Protein AF-A0A1V4MC52-F1 (afdb_monomer)

pLDDT: mean 81.43, std 19.57, range [30.83, 97.75]

Secondary structure (DSSP, 8-state):
------------------------------HHHHHHHHHHHHHHHHHHHHTHHHHGGGPPPTT-TTS-----HHHHHHHHHHHHHHHHHHHHHHTSSPPPHHHHHT-EEEEEETTEEEEEEHHHHHHHHHHHHHHHHHHHHHHHHHHHTTT---HHHHHHHHHHHHHHHHHHHHHHHHH--

Sequence (181 aa):
MKKVLVIMVLVATAAVLCGCSEEVVEEEFDESDLVAVDEYIEEMTEELLDIKPDLQGWIREPYQEDLPLRYDEERIGWLKEQQERLAEIENLYRQGDFPTEEEITSWEVVVVRGEKEWLLEGREVLGALDKLEQLKEKVSGAIEMIETSGGELNMEQSEEVMALIDELEPEVEEIRAVLFR

Radius of gyration: 21.37 Å; Cα contacts (8 Å, |Δi|>4): 156; chains: 1; bounding box: 46×33×70 Å

Mean predicted aligned error: 9.59 Å

Nearest PDB structures (foldseek):
  8grx-assembly1_C  TM=3.673E-01  e=2.186E+00  Homo sapiens
  2cf7-assembly1_I  TM=2.987E-01  e=8.804E+00  Streptococcus suis

Foldseek 3Di:
DDDDFPFDWDPDDPDDDDDDPPPPPPPPDDVVQVVLLLVLLVQLLVLLLVCLVLLVLLADDPPPPDDPQQDDVVSLVVLVVSLVVSVVSCCVRVVPPHDDLVSLQSAFGWGDDPPDIDTQHSVLSVVLVVLSVVLSVLSNVLSVVCVVCSNDDDNVSSVSSVVSSVVSPVSSVSSVVSVVD

Solvent-accessible surface area (backbone atoms only — not comparable to full-atom values): 10881 Å² total; per-residue (Å²): 140,81,79,88,76,60,73,60,76,58,79,78,79,84,84,78,86,75,99,66,93,69,80,80,75,77,76,78,80,63,67,65,41,56,49,52,54,51,50,49,52,54,52,54,48,50,52,61,57,65,46,43,71,58,59,57,76,60,49,78,62,103,81,66,90,83,66,86,54,69,56,55,71,66,58,58,47,51,52,47,55,51,52,52,50,54,53,48,53,49,48,61,43,71,71,48,91,50,70,48,72,70,60,40,53,70,37,58,36,40,44,46,60,92,96,44,72,48,80,43,46,16,60,57,51,51,51,29,51,53,52,49,50,55,52,51,49,52,53,49,50,51,48,51,52,38,57,77,46,62,45,51,68,55,71,68,58,16,50,52,52,46,52,49,58,68,43,49,60,63,52,44,52,56,40,47,42,71,84,62,113

Structure (mmCIF, N/CA/C/O backbone):
data_AF-A0A1V4MC52-F1
#
_entry.id   AF-A0A1V4MC52-F1
#
loop_
_atom_site.group_PDB
_atom_site.id
_atom_site.type_symbol
_atom_site.label_atom_id
_atom_site.label_alt_id
_atom_site.label_comp_id
_atom_site.label_asym_id
_atom_site.label_entity_id
_atom_site.label_seq_id
_atom_site.pdbx_PDB_ins_code
_atom_site.Cartn_x
_atom_site.Cartn_y
_atom_site.Cartn_z
_atom_site.occupancy
_atom_site.B_iso_or_equiv
_atom_site.auth_seq_id
_atom_site.auth_comp_id
_atom_site.auth_asym_id
_atom_site.auth_atom_id
_atom_site.pdbx_PDB_model_num
ATOM 1 N N . MET A 1 1 ? -24.062 -5.692 -2.662 1.00 33.66 1 MET A N 1
ATOM 2 C CA . MET A 1 1 ? -24.749 -5.864 -1.360 1.00 33.66 1 MET A CA 1
ATOM 3 C C . MET A 1 1 ? -23.788 -6.575 -0.410 1.00 33.66 1 MET A C 1
ATOM 5 O O . MET A 1 1 ? -23.913 -7.778 -0.207 1.00 33.66 1 MET A O 1
ATOM 9 N N . LYS A 1 2 ? -22.757 -5.860 0.065 1.00 30.83 2 LYS A N 1
ATOM 10 C CA . LYS A 1 2 ? -21.792 -6.357 1.060 1.00 30.83 2 LYS A CA 1
ATOM 11 C C . LYS A 1 2 ? -22.330 -6.030 2.467 1.00 30.83 2 LYS A C 1
ATOM 13 O O . LYS A 1 2 ? -23.176 -5.156 2.620 1.00 30.83 2 LYS A O 1
ATOM 18 N N . LYS A 1 3 ? -21.972 -6.890 3.417 1.00 33.75 3 LYS A N 1
ATOM 19 C CA . LYS A 1 3 ? -22.672 -7.194 4.672 1.00 33.75 3 LYS A CA 1
ATOM 20 C C . LYS A 1 3 ? -22.625 -6.041 5.677 1.00 33.75 3 LYS A C 1
ATOM 22 O O . LYS A 1 3 ? -21.631 -5.341 5.766 1.00 33.75 3 LYS A O 1
ATOM 27 N N . VAL A 1 4 ? -23.714 -5.926 6.435 1.00 35.44 4 VAL A N 1
ATOM 28 C CA . VAL A 1 4 ? -23.923 -4.994 7.548 1.00 35.44 4 VAL A CA 1
ATOM 29 C C . VAL A 1 4 ? -22.759 -5.099 8.541 1.00 35.44 4 VAL A C 1
ATOM 31 O O . VAL A 1 4 ? -22.611 -6.126 9.204 1.00 35.44 4 VAL A O 1
ATOM 34 N N . LEU A 1 5 ? -21.940 -4.051 8.600 1.00 40.84 5 LEU A N 1
ATOM 35 C CA . LEU A 1 5 ? -21.0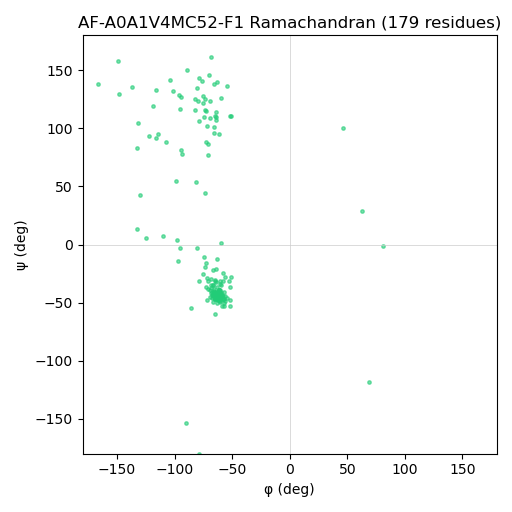13 -3.770 9.688 1.00 40.84 5 LEU A CA 1
ATOM 36 C C . LEU A 1 5 ? -21.884 -3.292 10.862 1.00 40.84 5 LEU A C 1
ATOM 38 O O . LEU A 1 5 ? -22.613 -2.314 10.721 1.00 40.84 5 LEU A O 1
ATOM 42 N N . VAL A 1 6 ? -21.914 -4.030 11.971 1.00 41.78 6 VAL A N 1
ATOM 43 C CA . VAL A 1 6 ? -22.496 -3.533 13.227 1.00 41.78 6 VAL A CA 1
ATOM 44 C C . VAL A 1 6 ? -21.304 -3.272 14.129 1.00 41.78 6 VAL A C 1
ATOM 46 O O . VAL A 1 6 ? -20.845 -4.181 14.817 1.00 41.78 6 VAL A O 1
ATOM 49 N N . ILE A 1 7 ? -20.743 -2.066 14.040 1.00 44.59 7 ILE A N 1
ATOM 50 C CA . ILE A 1 7 ? -19.731 -1.610 14.988 1.00 44.59 7 ILE A CA 1
ATOM 51 C C . ILE A 1 7 ? -20.492 -1.312 16.284 1.00 44.59 7 ILE A C 1
ATOM 53 O O . ILE A 1 7 ? -21.502 -0.617 16.274 1.00 44.59 7 ILE A O 1
ATOM 57 N N . MET A 1 8 ? -20.083 -1.916 17.396 1.00 39.84 8 MET A N 1
ATOM 58 C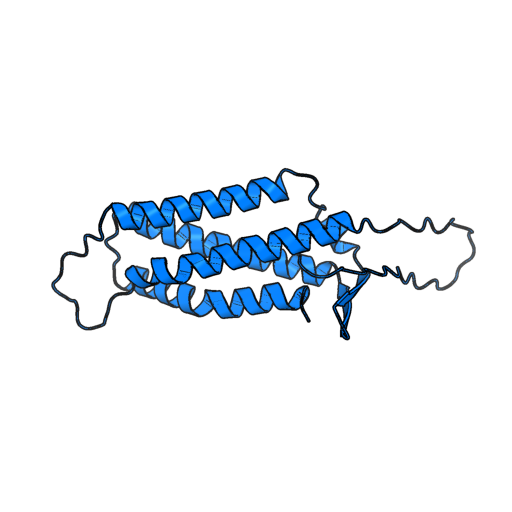 CA . MET A 1 8 ? -20.599 -1.560 18.715 1.00 39.84 8 MET A CA 1
ATOM 59 C C . MET A 1 8 ? -19.415 -1.018 19.502 1.00 39.84 8 MET A C 1
ATOM 61 O O . MET A 1 8 ? -18.654 -1.780 20.094 1.00 39.84 8 MET A O 1
ATOM 65 N N . VAL A 1 9 ? -19.227 0.299 19.441 1.00 44.50 9 VAL A N 1
ATOM 66 C CA . VAL A 1 9 ? -18.102 0.966 20.093 1.00 44.50 9 VAL A CA 1
ATOM 67 C C . VAL A 1 9 ? -18.356 1.037 21.595 1.00 44.50 9 VAL A C 1
ATOM 69 O O . VAL A 1 9 ? -19.358 1.584 22.049 1.00 44.50 9 VAL A O 1
ATOM 72 N N . LEU A 1 10 ? -17.447 0.461 22.376 1.00 41.84 10 LEU A N 1
ATOM 73 C CA . LEU A 1 10 ? -17.461 0.503 23.835 1.00 41.84 10 LEU A CA 1
ATOM 74 C C . LEU A 1 10 ? -16.137 1.121 24.290 1.00 41.84 10 LEU A C 1
ATOM 76 O O . LEU A 1 10 ? -15.136 0.423 24.419 1.00 41.84 10 LEU A O 1
ATOM 80 N N . VAL A 1 11 ? -16.134 2.439 24.507 1.00 44.97 11 VAL A N 1
ATOM 81 C CA . VAL A 1 11 ? -14.980 3.167 25.055 1.00 44.97 11 VAL A CA 1
ATOM 82 C C . VAL A 1 11 ? -14.807 2.762 26.522 1.00 44.97 11 VAL A C 1
ATOM 84 O O . VAL A 1 11 ? -15.622 3.105 27.380 1.00 44.97 11 VAL A O 1
ATOM 87 N N . ALA A 1 12 ? -13.765 1.991 26.832 1.00 42.94 12 ALA A N 1
ATOM 88 C CA . ALA A 1 12 ? -13.506 1.489 28.180 1.00 42.94 12 ALA A CA 1
ATOM 89 C C . ALA A 1 12 ? -12.548 2.414 28.952 1.00 42.94 12 ALA A C 1
ATOM 91 O O . ALA A 1 12 ? -11.375 2.105 29.136 1.00 42.94 12 ALA A O 1
ATOM 92 N N . THR A 1 13 ? -13.036 3.540 29.478 1.00 49.06 13 THR A N 1
ATOM 93 C CA . THR A 1 13 ? -12.219 4.385 30.365 1.00 49.06 13 THR A CA 1
ATOM 94 C C . THR A 1 13 ? -12.073 3.757 31.758 1.00 49.06 13 THR A C 1
ATOM 96 O O . THR A 1 13 ? -13.005 3.691 32.564 1.00 49.06 13 THR A O 1
ATOM 99 N N . ALA A 1 14 ? -10.860 3.295 32.078 1.00 43.34 14 ALA A N 1
ATOM 100 C CA . ALA A 1 14 ? -10.495 2.786 33.398 1.00 43.34 14 ALA A CA 1
ATOM 101 C C . ALA A 1 14 ? -10.412 3.925 34.436 1.00 43.34 14 ALA A C 1
ATOM 103 O O . ALA A 1 14 ? -9.349 4.481 34.713 1.00 43.34 14 ALA A O 1
ATOM 104 N N . ALA A 1 15 ? -11.544 4.262 35.052 1.00 43.84 15 ALA A N 1
ATOM 105 C CA . ALA A 1 15 ? -11.606 5.213 36.157 1.00 43.84 15 ALA A CA 1
ATOM 106 C C . ALA A 1 15 ? -11.013 4.617 37.452 1.00 43.84 15 ALA A C 1
ATOM 108 O O . ALA A 1 15 ? -11.675 3.870 38.177 1.00 43.84 15 ALA A O 1
ATOM 109 N N . VAL A 1 16 ? -9.779 5.004 37.798 1.00 44.47 16 VAL A N 1
ATOM 110 C CA . VAL A 1 16 ? -9.224 4.826 39.151 1.00 44.47 16 VAL A CA 1
ATOM 111 C C . VAL A 1 16 ? -8.976 6.189 39.807 1.00 44.47 16 VAL A C 1
ATOM 113 O O . VAL A 1 16 ? -7.931 6.804 39.651 1.00 44.47 16 VAL A O 1
ATOM 116 N N . LEU A 1 17 ? -9.983 6.598 40.586 1.00 52.06 17 LEU A N 1
ATOM 117 C CA . LEU A 1 17 ? -9.917 7.300 41.878 1.00 52.06 17 LEU A CA 1
ATOM 118 C C . LEU A 1 17 ? -8.964 8.507 42.025 1.00 52.06 17 LEU A C 1
ATOM 120 O O . LEU A 1 17 ? -7.821 8.355 42.447 1.00 52.06 17 LEU A O 1
ATOM 124 N N . CYS A 1 18 ? -9.520 9.719 41.934 1.00 43.19 18 CYS A N 1
ATOM 125 C CA . CYS A 1 18 ? -9.454 10.721 43.011 1.00 43.19 18 CYS A CA 1
ATOM 126 C C . CYS A 1 18 ? -10.454 11.855 42.741 1.00 43.19 18 CYS A C 1
ATOM 128 O O . CYS A 1 18 ? -10.639 12.278 41.609 1.00 43.19 18 CYS A O 1
ATOM 130 N N . GLY A 1 19 ? -11.148 12.301 43.788 1.00 45.28 19 GLY A N 1
ATOM 131 C CA . GLY A 1 19 ? -12.322 13.161 43.675 1.00 45.28 19 GLY A CA 1
ATOM 132 C C . GLY A 1 19 ? -12.052 14.541 43.078 1.00 45.28 19 GLY A C 1
ATOM 133 O O . GLY A 1 19 ? -11.555 15.418 43.770 1.00 45.28 19 GLY A O 1
ATOM 134 N N . CYS A 1 20 ? -12.501 14.724 41.845 1.00 41.72 20 CYS A N 1
ATOM 135 C CA . CYS A 1 20 ? -13.113 15.920 41.280 1.00 41.72 20 CYS A CA 1
ATOM 136 C C . CYS A 1 20 ? -14.104 15.378 40.247 1.00 41.72 20 CYS A C 1
ATOM 138 O O . CYS A 1 20 ? -13.758 14.477 39.487 1.00 41.72 20 CYS A O 1
ATOM 140 N N . SER A 1 21 ? -15.356 15.829 40.281 1.00 44.56 21 SER A N 1
ATOM 141 C CA . SER A 1 21 ? -16.349 15.481 39.264 1.00 44.56 21 SER A CA 1
ATOM 142 C C . SER A 1 21 ? -15.981 16.198 37.966 1.00 44.56 21 SER A C 1
ATOM 144 O O . SER A 1 21 ? -16.535 17.251 37.657 1.00 44.56 21 SER A O 1
ATOM 146 N N . GLU A 1 22 ? -14.980 15.679 37.270 1.00 43.25 22 GLU A N 1
ATOM 147 C CA . GLU A 1 22 ? -14.798 15.948 35.855 1.00 43.25 22 GLU A CA 1
ATOM 148 C C . GLU A 1 22 ? -15.910 15.154 35.167 1.00 43.25 22 GLU A C 1
ATOM 150 O O . GLU A 1 22 ? -16.009 13.935 35.333 1.00 43.25 22 GLU A O 1
ATOM 155 N N . GLU A 1 23 ? -16.838 15.864 34.529 1.00 38.72 23 GLU A N 1
ATOM 156 C CA . GLU A 1 23 ? -17.773 15.263 33.583 1.00 38.72 23 GLU A CA 1
ATOM 157 C C . GLU A 1 23 ? -16.925 14.450 32.603 1.00 38.72 23 GLU A C 1
ATOM 159 O O . GLU A 1 2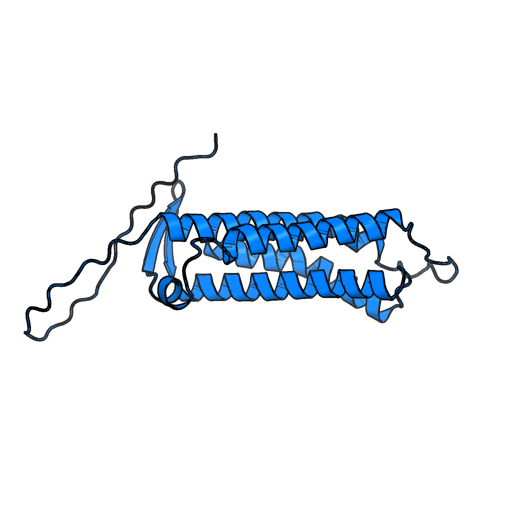3 ? -16.126 15.018 31.861 1.00 38.72 23 GLU A O 1
ATOM 164 N N . VAL A 1 24 ? -17.032 13.120 32.662 1.00 45.03 24 VAL A N 1
ATOM 165 C CA . VAL A 1 24 ? -16.496 12.257 31.613 1.00 45.03 24 VAL A CA 1
ATOM 166 C C . VAL A 1 24 ? -17.342 12.591 30.396 1.00 45.03 24 VAL A C 1
ATOM 168 O O . VAL A 1 24 ? -18.483 12.145 30.287 1.00 45.03 24 VAL A O 1
ATOM 171 N N . VAL A 1 25 ? -16.832 13.485 29.555 1.00 42.72 25 VAL A N 1
ATOM 172 C CA . VAL A 1 25 ? -17.361 13.676 28.215 1.00 42.72 25 VAL A CA 1
ATOM 173 C C . VAL A 1 25 ? -17.043 12.365 27.511 1.00 42.72 25 VAL A C 1
ATOM 175 O O . VAL A 1 25 ? -15.888 12.085 27.205 1.00 42.72 25 VAL A O 1
ATOM 178 N N . GLU A 1 26 ? -18.047 11.500 27.395 1.00 47.25 26 GLU A N 1
ATOM 179 C CA . GLU A 1 26 ? -18.003 10.379 26.465 1.00 47.25 26 GLU A CA 1
ATOM 180 C C . GLU A 1 26 ? -17.889 11.016 25.078 1.00 47.25 26 GLU A C 1
ATOM 182 O O . GLU A 1 26 ? -18.879 11.499 24.530 1.00 47.25 26 GLU A O 1
ATOM 187 N N . GLU A 1 27 ? -16.665 11.143 24.566 1.00 52.78 27 GLU A N 1
ATOM 188 C CA . GLU A 1 27 ? -16.462 11.475 23.162 1.00 52.78 27 GLU A CA 1
ATOM 189 C C . GLU A 1 27 ? -17.031 10.304 22.363 1.00 52.78 27 GLU A C 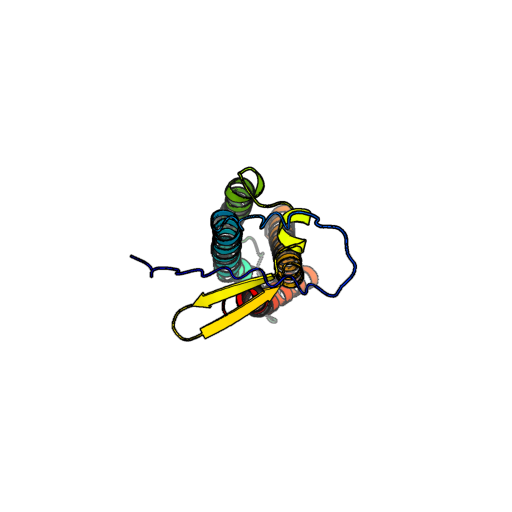1
ATOM 191 O O . GLU A 1 27 ? -16.560 9.167 22.447 1.00 52.78 27 GLU A O 1
ATOM 196 N N . GLU A 1 28 ? -18.151 10.570 21.695 1.00 59.94 28 GLU A N 1
ATOM 197 C CA . GLU A 1 28 ? -18.814 9.617 20.821 1.00 59.94 28 GLU A CA 1
ATOM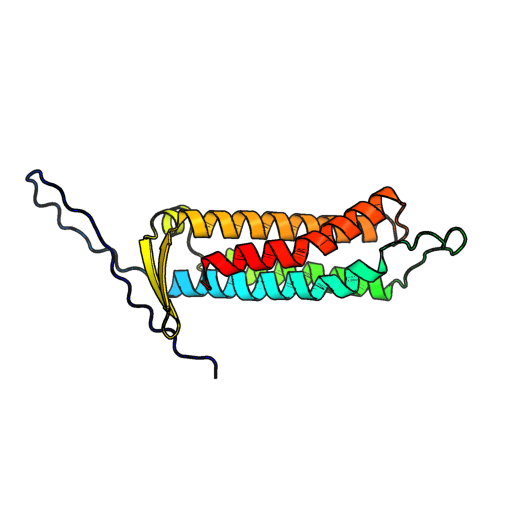 198 C C . GLU A 1 28 ? -17.852 9.330 19.668 1.00 59.94 28 GLU A C 1
ATOM 200 O O . GLU A 1 28 ? -17.501 10.229 18.908 1.00 59.94 28 GLU A O 1
ATOM 205 N N . PHE A 1 29 ? -17.365 8.093 19.596 1.00 70.94 29 PHE A N 1
ATOM 206 C CA . PHE A 1 29 ? -16.519 7.655 18.497 1.00 70.94 29 PHE A CA 1
ATOM 207 C C . PHE A 1 29 ? -17.282 7.791 17.182 1.00 70.94 29 PHE A C 1
ATOM 209 O O . PHE A 1 29 ? -18.373 7.229 17.045 1.00 70.94 29 PHE A O 1
ATOM 216 N N . ASP A 1 30 ? -16.702 8.494 16.213 1.00 79.44 30 ASP A N 1
ATOM 217 C CA . ASP A 1 30 ? -17.294 8.603 14.890 1.00 79.44 30 ASP A CA 1
ATOM 218 C C . ASP A 1 30 ? -17.016 7.322 14.093 1.00 79.44 30 ASP A C 1
ATOM 220 O O . ASP A 1 30 ? -15.903 7.053 13.643 1.00 79.44 30 ASP A O 1
ATOM 224 N N . GLU A 1 31 ? -18.048 6.495 13.912 1.00 83.88 31 GLU A N 1
ATOM 225 C CA . GLU A 1 31 ? -17.946 5.277 13.103 1.00 83.88 31 GLU A CA 1
ATOM 226 C C . GLU A 1 31 ? -17.511 5.562 11.657 1.00 83.88 31 GLU A C 1
ATOM 228 O O . GLU A 1 31 ? -16.949 4.675 11.010 1.00 83.88 31 GLU A O 1
ATOM 233 N N . SER A 1 32 ? -17.749 6.774 11.143 1.00 87.56 32 SER A N 1
ATOM 234 C CA . SER A 1 32 ? -17.357 7.145 9.784 1.00 87.56 32 SER A CA 1
ATOM 235 C C . SER A 1 32 ? -15.841 7.240 9.607 1.00 87.56 32 SER A C 1
ATOM 237 O O . SER A 1 32 ? -15.352 6.860 8.543 1.00 87.56 32 SER A O 1
ATOM 239 N N . ASP A 1 33 ? -15.094 7.590 10.656 1.00 90.56 33 ASP A N 1
ATOM 240 C CA . ASP A 1 33 ? -13.629 7.621 10.627 1.00 90.56 33 ASP A CA 1
ATOM 241 C C . ASP A 1 33 ? -13.041 6.215 10.468 1.00 90.56 33 ASP A C 1
ATOM 243 O O . ASP A 1 33 ? -12.124 5.985 9.674 1.00 90.56 33 ASP A O 1
ATOM 247 N N . LEU A 1 34 ? -13.598 5.240 11.198 1.00 90.12 34 LEU A N 1
ATOM 248 C CA . LEU A 1 34 ? -13.181 3.843 11.073 1.00 90.12 34 LEU A CA 1
ATOM 249 C C . LEU A 1 34 ? -13.473 3.306 9.676 1.00 90.12 34 LEU A C 1
ATOM 251 O O . LEU A 1 34 ? -12.643 2.601 9.108 1.00 90.12 34 LEU A O 1
ATOM 255 N N . VAL A 1 35 ? -14.645 3.636 9.127 1.00 90.19 35 VAL A N 1
ATOM 256 C CA . VAL A 1 35 ? -15.023 3.243 7.765 1.00 90.19 35 VAL A CA 1
ATOM 257 C C . VAL A 1 35 ? -14.079 3.873 6.742 1.00 90.19 35 VAL A C 1
ATOM 259 O O . VAL A 1 35 ? -13.621 3.166 5.851 1.00 90.19 35 VAL A O 1
ATOM 262 N N . ALA A 1 36 ? -13.722 5.150 6.890 1.00 91.81 36 ALA A N 1
ATOM 263 C CA . ALA A 1 36 ? -12.787 5.819 5.987 1.00 91.81 36 ALA A CA 1
ATOM 264 C C . ALA A 1 36 ? -11.402 5.150 5.984 1.00 91.81 36 ALA A C 1
ATOM 266 O O . ALA A 1 36 ? -10.814 4.950 4.920 1.00 91.81 36 ALA A O 1
ATOM 267 N N . VAL A 1 37 ? -10.891 4.758 7.157 1.00 93.62 37 VAL A N 1
ATOM 268 C CA . VAL A 1 37 ? -9.624 4.016 7.264 1.00 93.62 37 VAL A CA 1
ATOM 269 C C . VAL A 1 37 ? -9.744 2.600 6.689 1.00 93.62 37 VAL A C 1
ATOM 271 O O . VAL A 1 37 ? -8.828 2.159 5.991 1.00 93.62 37 VAL A O 1
ATOM 274 N N . ASP A 1 38 ? -10.855 1.901 6.949 1.00 92.94 38 ASP A N 1
ATOM 275 C CA . ASP A 1 38 ? -11.122 0.550 6.430 1.00 92.94 38 ASP A CA 1
ATOM 276 C C . ASP A 1 38 ? -11.152 0.528 4.903 1.00 92.94 38 ASP A C 1
ATOM 278 O O . ASP A 1 38 ? -10.451 -0.266 4.275 1.00 92.94 38 ASP A O 1
ATOM 282 N N . GLU A 1 39 ? -11.909 1.445 4.304 1.00 93.06 39 GLU A N 1
ATOM 283 C CA . GLU A 1 39 ? -12.036 1.560 2.855 1.00 93.06 39 GLU A CA 1
ATOM 284 C C . GLU A 1 39 ? -10.717 1.984 2.201 1.00 93.06 39 GLU A C 1
ATOM 286 O O . GLU A 1 39 ? -10.306 1.362 1.223 1.00 93.06 39 GLU A O 1
ATOM 291 N N . TYR A 1 40 ? -10.000 2.961 2.771 1.00 95.50 40 TYR A N 1
ATOM 292 C CA . TYR A 1 40 ? -8.686 3.361 2.259 1.00 95.50 40 TYR A CA 1
ATOM 293 C C . TYR A 1 40 ? -7.699 2.189 2.240 1.00 95.50 40 TYR A C 1
ATOM 295 O O . TYR A 1 40 ? -7.016 1.964 1.238 1.00 95.50 40 TYR A O 1
ATOM 303 N N . ILE A 1 41 ? -7.626 1.423 3.336 1.00 95.75 41 ILE A N 1
ATOM 304 C CA . ILE A 1 41 ? -6.759 0.248 3.404 1.00 95.75 41 ILE A CA 1
ATOM 305 C C . ILE A 1 41 ? -7.227 -0.815 2.405 1.00 95.75 41 ILE A C 1
ATOM 307 O O . ILE A 1 41 ? -6.377 -1.333 1.682 1.00 95.75 41 ILE A O 1
ATOM 311 N N . GLU A 1 42 ? -8.524 -1.144 2.322 1.00 95.00 42 GLU A N 1
ATOM 312 C CA . GLU A 1 42 ? -9.055 -2.147 1.378 1.00 95.00 42 GLU A CA 1
ATOM 313 C C . GLU A 1 42 ? -8.705 -1.778 -0.071 1.00 95.00 42 GLU A C 1
ATOM 315 O O . GLU A 1 42 ? -8.072 -2.592 -0.751 1.00 95.00 42 GLU A O 1
ATOM 320 N N . GLU A 1 43 ? -9.034 -0.558 -0.505 1.00 96.44 43 GLU A N 1
ATOM 321 C CA . GLU A 1 43 ? -8.833 -0.092 -1.882 1.00 96.44 43 GLU A CA 1
ATOM 322 C C . GLU A 1 43 ? -7.352 0.029 -2.250 1.00 96.44 43 GLU A C 1
ATOM 324 O O . GLU A 1 43 ? -6.925 -0.528 -3.261 1.00 96.44 43 GLU A O 1
ATOM 329 N N . MET A 1 44 ? -6.534 0.685 -1.418 1.00 97.12 44 MET A N 1
ATOM 330 C CA . MET A 1 44 ? -5.106 0.864 -1.710 1.00 97.12 44 MET A CA 1
ATOM 331 C C . MET A 1 44 ? -4.378 -0.481 -1.786 1.00 97.12 44 MET A C 1
ATOM 333 O O . MET A 1 44 ? -3.546 -0.702 -2.661 1.00 97.12 44 MET A O 1
ATOM 337 N N . THR A 1 45 ? -4.685 -1.409 -0.878 1.00 97.25 45 THR A N 1
ATOM 338 C CA . THR A 1 45 ? -4.051 -2.733 -0.897 1.00 97.25 45 THR A CA 1
ATOM 339 C C . THR A 1 45 ? -4.537 -3.616 -2.045 1.00 97.25 45 THR A C 1
ATOM 341 O O . THR A 1 45 ? -3.776 -4.464 -2.501 1.00 97.25 45 THR A O 1
ATOM 344 N N . GLU A 1 46 ? -5.777 -3.452 -2.519 1.00 96.50 46 GLU A N 1
ATOM 345 C CA . GLU A 1 46 ? -6.257 -4.123 -3.735 1.00 96.50 46 GLU A CA 1
ATOM 346 C C . GLU A 1 46 ? -5.481 -3.617 -4.950 1.00 96.50 46 GLU A C 1
ATOM 348 O O . GLU A 1 46 ? -4.926 -4.424 -5.694 1.00 96.50 46 GLU A O 1
ATOM 353 N N . GLU A 1 47 ? -5.324 -2.299 -5.066 1.00 96.56 47 GLU A N 1
ATOM 354 C CA . GLU A 1 47 ? -4.569 -1.688 -6.156 1.00 96.56 47 GLU A CA 1
ATOM 355 C C . GLU A 1 47 ? -3.098 -2.124 -6.159 1.00 96.56 47 GLU A C 1
ATOM 357 O O . GLU A 1 47 ? -2.570 -2.540 -7.185 1.00 96.56 47 GLU A O 1
ATOM 362 N N . LEU A 1 48 ? -2.432 -2.119 -4.999 1.00 96.81 48 LEU A N 1
ATOM 363 C CA . LEU A 1 48 ? -1.037 -2.563 -4.890 1.00 96.81 48 LEU A CA 1
ATOM 364 C C . LEU A 1 48 ? -0.846 -4.026 -5.322 1.00 96.81 48 LEU A C 1
ATOM 366 O O . LEU A 1 48 ? 0.184 -4.366 -5.907 1.00 96.81 48 LEU A O 1
ATOM 370 N N . LEU A 1 49 ? -1.826 -4.897 -5.059 1.00 96.19 49 LEU A N 1
ATOM 371 C CA . LEU A 1 49 ? -1.792 -6.285 -5.522 1.00 96.19 49 LEU A CA 1
ATOM 372 C C . LEU A 1 49 ? -2.043 -6.401 -7.029 1.00 96.19 49 LEU A C 1
ATOM 374 O O . LEU A 1 49 ? -1.410 -7.238 -7.677 1.00 96.19 49 LEU A O 1
ATOM 378 N N . ASP A 1 50 ? -2.913 -5.563 -7.590 1.00 94.44 50 ASP A N 1
ATOM 379 C CA . ASP A 1 50 ? -3.234 -5.548 -9.020 1.00 94.44 50 ASP A CA 1
ATOM 380 C C . ASP A 1 50 ? -2.050 -5.104 -9.895 1.00 94.44 50 ASP A C 1
ATOM 382 O O . ASP A 1 50 ? -1.972 -5.499 -11.056 1.00 94.44 50 ASP A O 1
ATOM 386 N N . ILE A 1 51 ? -1.075 -4.378 -9.334 1.00 92.50 51 ILE A N 1
ATOM 387 C CA . ILE A 1 51 ? 0.171 -3.976 -10.018 1.00 92.50 51 ILE A CA 1
ATOM 388 C C . ILE A 1 51 ? 1.159 -5.154 -10.135 1.00 92.50 51 ILE A C 1
ATOM 390 O O . ILE A 1 51 ? 1.995 -5.203 -11.042 1.00 92.50 51 ILE A O 1
ATOM 394 N N . LYS A 1 52 ? 1.076 -6.154 -9.249 1.00 91.06 52 LYS A N 1
ATOM 395 C CA . LYS A 1 52 ? 2.021 -7.287 -9.197 1.00 91.06 52 LYS A CA 1
ATOM 396 C C . LYS A 1 52 ? 2.211 -8.003 -10.550 1.00 91.06 52 LYS A C 1
ATOM 398 O O . LYS A 1 52 ? 3.366 -8.236 -10.918 1.00 91.06 52 LYS A O 1
ATOM 403 N N . PRO A 1 53 ? 1.153 -8.367 -11.309 1.00 88.50 53 PRO A N 1
ATOM 404 C CA . PRO A 1 53 ? 1.292 -9.026 -12.609 1.00 88.50 53 PRO A CA 1
ATOM 405 C C . PRO A 1 53 ? 1.957 -8.140 -13.659 1.00 88.50 53 PRO A C 1
ATOM 407 O O . PRO A 1 53 ? 2.668 -8.663 -14.518 1.00 88.50 53 PRO A O 1
ATOM 410 N N . ASP A 1 54 ? 1.752 -6.823 -13.580 1.00 88.62 54 ASP A N 1
ATOM 411 C CA . ASP A 1 54 ? 2.456 -5.892 -14.444 1.00 88.62 54 ASP A CA 1
ATOM 412 C C . ASP A 1 54 ? 3.945 -5.967 -14.103 1.00 88.62 54 ASP A C 1
ATOM 414 O O . ASP A 1 54 ? 4.720 -6.419 -14.944 1.00 88.62 54 ASP A O 1
ATOM 418 N N . LEU A 1 55 ? 4.357 -5.683 -12.861 1.00 90.00 55 LEU A N 1
ATOM 419 C CA . LEU A 1 55 ? 5.775 -5.672 -12.454 1.00 90.00 55 LEU A CA 1
ATOM 420 C C . LEU A 1 55 ? 6.541 -6.965 -12.802 1.00 90.00 55 LEU A C 1
ATOM 422 O O . LEU A 1 55 ? 7.727 -6.906 -13.133 1.00 90.00 55 LEU A O 1
ATOM 426 N N . GLN A 1 56 ? 5.882 -8.130 -12.805 1.00 87.88 56 GLN A N 1
ATOM 427 C CA . GLN A 1 56 ? 6.490 -9.404 -13.222 1.00 87.88 56 GLN A CA 1
ATOM 428 C C . GLN A 1 56 ? 7.080 -9.368 -14.639 1.00 87.88 56 GLN A C 1
ATOM 430 O O . GLN A 1 56 ? 8.046 -10.078 -14.921 1.00 87.88 56 GLN A O 1
ATOM 435 N N . GLY A 1 57 ? 6.547 -8.523 -15.524 1.00 82.50 57 GLY A N 1
ATOM 436 C CA . GLY A 1 57 ? 7.064 -8.313 -16.874 1.00 82.50 57 GLY A CA 1
ATOM 437 C C . GLY A 1 57 ? 8.484 -7.740 -16.935 1.00 82.50 57 GLY A C 1
ATOM 438 O O . GLY A 1 57 ? 9.085 -7.771 -18.007 1.00 82.50 57 GLY A O 1
ATOM 439 N N . TRP A 1 58 ? 9.022 -7.251 -15.815 1.00 82.75 58 TRP A N 1
ATOM 440 C CA . TRP A 1 58 ? 10.337 -6.615 -15.713 1.00 82.75 58 TRP A CA 1
ATOM 441 C C . TRP A 1 58 ? 11.376 -7.455 -14.956 1.00 82.75 58 TRP A C 1
ATOM 443 O O . TRP A 1 58 ? 12.503 -7.005 -14.750 1.00 82.75 58 TRP A O 1
ATOM 453 N N . ILE A 1 59 ? 11.039 -8.700 -14.608 1.00 79.94 59 ILE A N 1
ATOM 454 C CA . ILE A 1 59 ? 11.985 -9.668 -14.049 1.00 79.94 59 ILE A CA 1
ATOM 455 C C . ILE A 1 59 ? 12.788 -10.337 -15.179 1.00 79.94 59 ILE A C 1
ATOM 457 O O . ILE A 1 59 ? 12.225 -10.948 -16.088 1.00 79.94 59 ILE A O 1
ATOM 461 N N . ARG A 1 60 ? 14.123 -10.284 -15.107 1.00 68.56 60 ARG A N 1
ATOM 462 C CA . ARG A 1 60 ? 15.023 -11.018 -16.007 1.00 68.56 60 ARG A CA 1
ATOM 463 C C . ARG A 1 60 ? 15.083 -12.502 -15.651 1.00 68.56 60 ARG A C 1
ATOM 465 O O . ARG A 1 60 ? 15.425 -12.874 -14.531 1.00 68.56 60 ARG A O 1
ATOM 472 N N . GLU A 1 61 ? 14.861 -13.366 -16.640 1.00 63.69 61 GLU A N 1
ATOM 473 C CA . GLU A 1 61 ? 15.172 -14.790 -16.501 1.00 63.69 61 GLU A CA 1
ATOM 474 C C . GLU A 1 61 ? 16.687 -15.043 -16.688 1.00 63.69 61 GLU A C 1
ATOM 476 O O . GLU A 1 61 ? 17.291 -14.440 -17.582 1.00 63.69 61 GLU A O 1
ATOM 481 N N . PRO A 1 62 ? 17.310 -15.980 -15.938 1.00 53.88 62 PRO A N 1
ATOM 482 C CA . PRO A 1 62 ? 18.767 -16.208 -15.908 1.00 53.88 62 PRO A CA 1
ATOM 483 C C . PRO A 1 62 ? 19.465 -16.577 -17.235 1.00 53.88 62 PRO A C 1
ATOM 485 O O . PRO A 1 62 ? 20.665 -16.835 -17.229 1.00 53.88 62 PRO A O 1
ATOM 488 N N . TYR A 1 63 ? 18.752 -16.645 -18.364 1.00 52.69 63 TYR A N 1
ATOM 489 C CA . TYR A 1 63 ? 19.283 -17.080 -19.663 1.00 52.69 63 TYR A CA 1
ATOM 490 C C . TYR A 1 63 ? 18.921 -16.151 -20.838 1.00 52.69 63 TYR A C 1
ATOM 492 O O . TYR A 1 63 ? 19.104 -16.531 -21.995 1.00 52.69 63 TYR A O 1
ATOM 500 N N . GLN A 1 64 ? 18.417 -14.940 -20.578 1.00 57.19 64 GLN A N 1
ATOM 501 C CA . GLN A 1 64 ? 18.051 -13.961 -21.613 1.00 57.19 64 GLN A CA 1
ATOM 502 C C . GLN A 1 64 ? 19.142 -12.890 -21.825 1.00 57.19 64 GLN A C 1
ATOM 504 O O . GLN A 1 64 ? 18.882 -11.695 -21.733 1.00 57.19 64 GLN A O 1
ATOM 509 N N . GLU A 1 65 ? 20.380 -13.309 -22.108 1.00 52.19 65 GLU A N 1
ATOM 510 C CA . GLU A 1 65 ? 21.539 -12.399 -22.220 1.00 52.19 65 GLU A CA 1
ATOM 511 C C . GLU A 1 65 ? 21.552 -11.518 -23.496 1.00 52.19 65 GLU A C 1
ATOM 513 O O . GLU A 1 65 ? 22.262 -10.517 -23.521 1.00 52.19 65 GLU A O 1
ATOM 518 N N . ASP A 1 66 ? 20.751 -11.838 -24.527 1.00 51.31 66 ASP A N 1
ATOM 519 C CA . ASP A 1 66 ? 20.901 -11.273 -25.889 1.00 51.31 66 ASP A CA 1
ATOM 520 C C . ASP A 1 66 ? 19.654 -10.583 -26.491 1.00 51.31 66 ASP A C 1
ATOM 522 O O . ASP A 1 66 ? 19.671 -10.188 -27.662 1.00 51.31 66 ASP A O 1
ATOM 526 N N . LEU A 1 67 ? 18.552 -10.414 -25.752 1.00 45.75 67 LEU A N 1
ATOM 527 C CA . LEU A 1 67 ? 17.376 -9.708 -26.283 1.00 45.75 67 LEU A CA 1
ATOM 528 C C . LEU A 1 67 ? 17.413 -8.221 -25.896 1.00 45.75 67 LEU A C 1
ATOM 530 O O . LEU A 1 67 ? 17.528 -7.915 -24.711 1.00 45.75 67 LEU A O 1
ATOM 534 N N . PRO A 1 68 ? 17.287 -7.273 -26.848 1.00 45.78 68 PRO A N 1
ATOM 535 C CA . PRO A 1 68 ? 17.056 -5.878 -26.496 1.00 45.78 68 PRO A CA 1
ATOM 536 C C . PRO A 1 68 ? 15.689 -5.773 -25.806 1.00 45.78 68 PRO A C 1
ATOM 538 O O . PRO A 1 68 ? 14.650 -5.966 -26.437 1.00 45.78 68 PRO A O 1
ATOM 541 N N . LEU A 1 69 ? 15.717 -5.489 -24.503 1.00 49.31 69 LEU A N 1
ATOM 542 C CA . LEU A 1 69 ? 14.581 -5.394 -23.577 1.00 49.31 69 LEU A CA 1
ATOM 543 C C . LEU A 1 69 ? 13.760 -4.114 -23.790 1.00 49.31 69 LEU A C 1
ATOM 545 O O . LEU A 1 69 ? 13.395 -3.433 -22.837 1.00 49.31 69 LEU A O 1
ATOM 549 N N . ARG A 1 70 ? 13.465 -3.753 -25.040 1.00 51.22 70 ARG A N 1
ATOM 550 C CA . ARG A 1 70 ? 12.437 -2.744 -25.292 1.00 51.22 70 ARG A CA 1
ATOM 551 C C . ARG A 1 70 ? 11.089 -3.379 -25.006 1.00 51.22 70 ARG A C 1
ATOM 553 O O . ARG A 1 70 ? 10.475 -3.972 -25.892 1.00 51.22 70 ARG A O 1
ATOM 560 N N . TYR A 1 71 ? 10.663 -3.287 -23.756 1.00 63.81 71 TYR A N 1
ATOM 561 C CA . TYR A 1 71 ? 9.269 -3.492 -23.419 1.00 63.81 71 TYR A CA 1
ATOM 562 C C . TYR A 1 71 ? 8.447 -2.365 -24.049 1.00 63.81 71 TYR A C 1
ATOM 564 O O . TYR A 1 71 ? 8.895 -1.221 -24.119 1.00 63.81 71 TYR A O 1
ATOM 572 N N . ASP A 1 72 ? 7.299 -2.748 -24.609 1.00 67.38 72 ASP A N 1
ATOM 573 C CA . ASP A 1 72 ? 6.421 -1.880 -25.394 1.00 67.38 72 ASP A CA 1
ATOM 574 C C . ASP A 1 72 ? 6.060 -0.626 -24.582 1.00 67.38 72 ASP A C 1
ATOM 576 O O . ASP A 1 72 ? 5.759 -0.738 -23.391 1.00 67.38 72 ASP A O 1
ATOM 580 N N . GLU A 1 73 ? 6.087 0.556 -25.207 1.00 80.81 73 GLU A N 1
ATOM 581 C CA . GLU A 1 73 ? 5.685 1.826 -24.577 1.00 80.81 73 GLU A CA 1
ATOM 582 C C . GLU A 1 73 ? 4.294 1.701 -23.928 1.00 80.81 73 GLU A C 1
ATOM 584 O O . GLU A 1 73 ? 4.019 2.337 -22.913 1.00 80.81 73 GLU A O 1
ATOM 589 N N . GLU A 1 74 ? 3.458 0.810 -24.471 1.00 83.38 74 GLU A N 1
ATOM 590 C CA . GLU A 1 74 ? 2.165 0.396 -23.928 1.00 83.38 74 GLU A CA 1
ATOM 591 C C . GLU A 1 74 ? 2.242 -0.115 -22.477 1.00 83.38 74 GLU A C 1
ATOM 593 O O . GLU A 1 74 ? 1.464 0.322 -21.636 1.00 83.38 74 GLU A O 1
ATOM 598 N N . ARG A 1 75 ? 3.207 -0.980 -22.143 1.00 84.31 75 ARG A N 1
ATOM 599 C CA . ARG A 1 75 ? 3.337 -1.548 -20.788 1.00 84.31 75 ARG A CA 1
ATOM 600 C C . ARG A 1 75 ? 3.815 -0.529 -19.764 1.00 84.31 75 ARG A C 1
ATOM 602 O O . ARG A 1 75 ? 3.364 -0.538 -18.624 1.00 84.31 75 ARG A O 1
ATOM 609 N N . ILE A 1 76 ? 4.732 0.348 -20.172 1.00 88.19 76 ILE A N 1
ATOM 610 C CA . ILE A 1 76 ? 5.139 1.491 -19.344 1.00 88.19 76 ILE A CA 1
ATOM 611 C C . ILE A 1 76 ? 3.931 2.416 -19.138 1.00 88.19 76 ILE A C 1
ATOM 613 O O . ILE A 1 76 ? 3.747 2.943 -18.046 1.00 88.19 76 ILE A O 1
ATOM 617 N N . GLY A 1 77 ? 3.083 2.570 -20.160 1.00 88.38 77 GLY A N 1
ATOM 618 C CA . GLY A 1 77 ? 1.794 3.251 -20.059 1.00 88.38 77 GLY A CA 1
ATOM 619 C C . GLY A 1 77 ? 0.888 2.653 -18.983 1.00 88.38 77 GLY A C 1
ATOM 620 O O . GLY A 1 77 ? 0.411 3.398 -18.136 1.00 88.38 77 GLY A O 1
ATOM 621 N N . TRP A 1 78 ? 0.718 1.328 -18.945 1.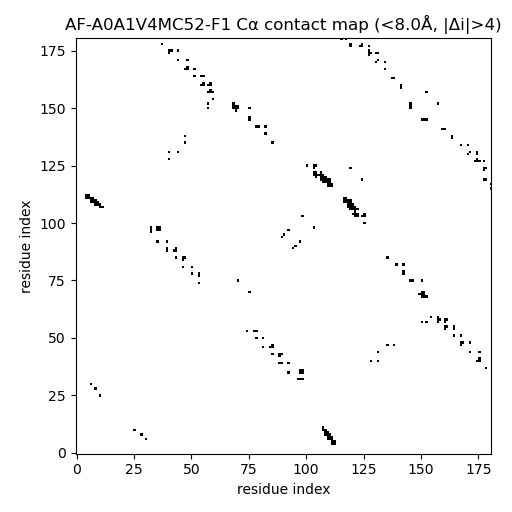00 89.88 78 TRP A N 1
ATOM 622 C CA . TRP A 1 78 ? -0.089 0.672 -17.906 1.00 89.88 78 TRP A CA 1
ATOM 623 C C . TRP A 1 78 ? 0.455 0.919 -16.498 1.00 89.88 78 TRP A C 1
ATOM 625 O O . TRP A 1 78 ? -0.309 1.292 -15.617 1.00 89.88 78 TRP A O 1
ATOM 635 N N . LEU A 1 79 ? 1.772 0.815 -16.284 1.00 91.50 79 LEU A N 1
ATOM 636 C CA . LEU A 1 79 ? 2.365 1.130 -14.976 1.00 91.50 79 LEU A CA 1
ATOM 637 C C . LEU A 1 79 ? 2.117 2.586 -14.549 1.00 91.50 79 LEU A C 1
ATOM 639 O O . LEU A 1 79 ? 1.941 2.856 -13.364 1.00 91.50 79 LEU A O 1
ATOM 643 N N . LYS A 1 80 ? 2.077 3.527 -15.497 1.00 91.56 80 LYS A N 1
ATOM 644 C CA . LYS A 1 80 ? 1.728 4.925 -15.206 1.00 91.56 80 LYS A CA 1
ATOM 645 C C . LYS A 1 80 ? 0.268 5.087 -14.823 1.00 91.56 80 LYS A C 1
ATOM 647 O O . LYS A 1 80 ? -0.010 5.767 -13.846 1.00 91.56 80 LYS A O 1
ATOM 652 N N . GLU A 1 81 ? -0.643 4.451 -15.554 1.00 92.81 81 GLU A N 1
ATOM 653 C CA . GLU A 1 81 ? -2.072 4.453 -15.215 1.00 92.81 81 GLU A CA 1
ATOM 654 C C . GLU A 1 81 ? -2.294 3.898 -13.799 1.00 92.81 81 GLU A C 1
ATOM 656 O O . GLU A 1 81 ? -3.051 4.469 -13.018 1.00 92.81 81 GLU A O 1
ATOM 661 N N . GLN A 1 82 ? -1.565 2.842 -13.433 1.00 92.25 82 GLN A N 1
ATOM 662 C CA . GLN A 1 82 ? -1.575 2.282 -12.081 1.00 92.25 82 GLN A CA 1
ATOM 663 C C . GLN A 1 82 ? -1.033 3.264 -11.031 1.00 92.25 82 GLN A C 1
ATOM 665 O O . GLN A 1 82 ? -1.636 3.455 -9.977 1.00 92.25 82 GLN A O 1
ATOM 670 N N . GLN A 1 83 ? 0.087 3.937 -11.315 1.00 93.56 83 GLN A N 1
ATOM 671 C CA . GLN A 1 83 ? 0.643 4.956 -10.420 1.00 93.56 83 GLN A CA 1
ATOM 672 C C . GLN A 1 83 ? -0.321 6.135 -10.219 1.00 93.56 83 GLN A C 1
ATOM 674 O O . GLN A 1 83 ? -0.486 6.618 -9.098 1.00 93.56 83 GLN A O 1
ATOM 679 N N . GLU A 1 84 ? -0.974 6.589 -11.289 1.00 94.62 84 GLU A N 1
ATOM 680 C CA . GLU A 1 84 ? -2.013 7.618 -11.226 1.00 94.62 84 GLU A CA 1
ATOM 681 C C . GLU A 1 84 ? -3.187 7.147 -10.364 1.00 94.62 84 GLU A C 1
ATOM 683 O O . GLU A 1 84 ? -3.644 7.898 -9.505 1.00 94.62 84 GLU A O 1
ATOM 688 N N . ARG A 1 85 ? -3.611 5.887 -10.502 1.00 94.75 85 ARG A N 1
ATOM 689 C CA . ARG A 1 85 ? -4.693 5.305 -9.701 1.00 94.75 85 ARG A CA 1
ATOM 690 C C . ARG A 1 85 ? -4.356 5.223 -8.210 1.00 94.75 85 ARG A C 1
ATOM 692 O O . ARG A 1 85 ? -5.192 5.595 -7.388 1.00 94.75 85 ARG A O 1
ATOM 699 N N . LEU A 1 86 ? -3.127 4.849 -7.843 1.00 95.25 86 LEU A N 1
ATOM 700 C CA . LEU A 1 86 ? -2.661 4.922 -6.449 1.00 95.25 86 LEU A CA 1
ATOM 701 C C . LEU A 1 86 ? -2.747 6.357 -5.902 1.00 95.25 86 LEU A C 1
ATOM 703 O O . LEU A 1 86 ? -3.229 6.575 -4.789 1.00 95.25 86 LEU A O 1
ATOM 707 N N . ALA A 1 87 ? -2.320 7.348 -6.690 1.00 94.06 87 ALA A N 1
ATOM 708 C CA . ALA A 1 87 ? -2.401 8.754 -6.298 1.00 94.06 87 ALA A CA 1
ATOM 709 C C . ALA A 1 87 ? -3.855 9.251 -6.198 1.00 94.06 87 ALA A C 1
ATOM 711 O O . ALA A 1 87 ? -4.172 10.072 -5.337 1.00 94.06 87 ALA A O 1
ATOM 712 N N . GLU A 1 88 ? -4.757 8.769 -7.055 1.00 94.44 88 GLU A N 1
ATOM 713 C CA . GLU A 1 88 ? -6.188 9.070 -6.983 1.00 94.44 88 GLU A CA 1
ATOM 714 C C . GLU A 1 88 ? -6.821 8.526 -5.699 1.00 94.44 88 GLU A C 1
ATOM 716 O O . GLU A 1 88 ? -7.517 9.284 -5.022 1.00 94.44 88 GLU A O 1
ATOM 721 N N . ILE A 1 89 ? -6.541 7.270 -5.327 1.00 94.50 89 ILE A N 1
ATOM 722 C CA . ILE A 1 89 ? -7.024 6.667 -4.072 1.00 94.50 89 ILE A CA 1
ATOM 723 C C . ILE A 1 89 ? -6.502 7.469 -2.877 1.00 94.50 89 ILE A C 1
ATOM 725 O O . ILE A 1 89 ? -7.273 7.866 -2.004 1.00 94.50 89 ILE A O 1
ATOM 729 N N . GLU A 1 90 ? -5.203 7.773 -2.847 1.00 92.50 90 GLU A N 1
ATOM 730 C CA . GLU A 1 90 ? -4.623 8.593 -1.783 1.00 92.50 90 GLU A CA 1
ATOM 731 C C . GLU A 1 90 ? -5.310 9.955 -1.677 1.00 92.50 90 GLU A C 1
ATOM 733 O O . GLU A 1 90 ? -5.695 10.364 -0.584 1.00 92.50 90 GLU A O 1
ATOM 738 N N . ASN A 1 91 ? -5.515 10.646 -2.798 1.00 91.69 91 ASN A N 1
ATOM 739 C CA . ASN A 1 91 ? -6.166 11.950 -2.792 1.00 91.69 91 ASN A CA 1
ATOM 740 C C . ASN A 1 91 ? -7.631 11.870 -2.353 1.00 91.69 91 ASN A C 1
ATOM 742 O O . ASN A 1 91 ? -8.080 12.748 -1.617 1.00 91.69 91 ASN A O 1
ATOM 746 N N . LEU A 1 92 ? -8.364 10.840 -2.784 1.00 89.12 92 LEU A N 1
ATOM 747 C CA . LEU A 1 92 ? -9.768 10.636 -2.432 1.00 89.12 92 LEU A CA 1
ATOM 748 C C . LEU A 1 92 ? -9.951 10.540 -0.918 1.00 89.12 92 LEU A C 1
ATOM 750 O O . LEU A 1 92 ? -10.829 11.201 -0.366 1.00 89.12 92 LEU A O 1
ATOM 754 N N . TYR A 1 93 ? -9.105 9.747 -0.263 1.00 84.69 93 TYR A N 1
ATOM 755 C CA . TYR A 1 93 ? -9.210 9.519 1.170 1.00 84.69 93 TYR A CA 1
ATOM 756 C C . TYR A 1 93 ? -8.486 10.610 1.962 1.00 84.69 93 TYR A C 1
ATOM 758 O O . TYR A 1 93 ? -9.120 11.290 2.758 1.00 84.69 93 TYR A O 1
ATOM 766 N N . ARG A 1 94 ? -7.198 10.879 1.711 1.00 79.75 94 ARG A N 1
ATOM 767 C CA . ARG A 1 94 ? -6.372 11.781 2.542 1.00 79.75 94 ARG A CA 1
ATOM 768 C C . ARG A 1 94 ? -6.672 13.274 2.384 1.00 79.75 94 ARG A C 1
ATOM 770 O O . ARG A 1 94 ? -6.281 14.043 3.258 1.00 79.75 94 ARG A O 1
ATOM 777 N N . GLN A 1 95 ? -7.324 13.710 1.302 1.00 78.81 95 GLN A N 1
ATOM 778 C CA . GLN A 1 95 ? -7.774 15.108 1.160 1.00 78.81 95 GLN A CA 1
ATOM 779 C C . GLN A 1 95 ? -9.239 15.320 1.578 1.00 78.81 95 GLN A C 1
ATOM 781 O O . GLN A 1 95 ? -9.724 16.453 1.522 1.00 78.81 95 GLN A O 1
ATOM 786 N N . GLY A 1 96 ? -9.941 14.248 1.957 1.00 73.81 96 GLY A N 1
ATOM 787 C CA . GLY A 1 96 ? -11.298 14.290 2.492 1.00 73.81 96 GLY A CA 1
ATOM 788 C C . GLY A 1 96 ? -11.329 14.436 4.015 1.00 73.81 96 GLY A C 1
ATOM 789 O O . GLY A 1 96 ? -10.389 14.942 4.628 1.00 73.81 96 GLY A O 1
ATOM 790 N N . ASP A 1 97 ? -12.413 13.956 4.619 1.00 83.62 97 ASP A N 1
ATOM 791 C CA . ASP A 1 97 ? -12.602 13.894 6.074 1.00 83.62 97 ASP A CA 1
ATOM 792 C C . ASP A 1 97 ? -11.880 12.660 6.662 1.00 83.62 97 ASP A C 1
ATOM 794 O O . ASP A 1 97 ? -12.490 11.805 7.293 1.00 83.62 97 ASP A O 1
ATOM 798 N N . PHE A 1 98 ? -10.581 12.506 6.383 1.00 91.50 98 PHE A N 1
ATOM 799 C CA . PHE A 1 98 ? -9.785 11.408 6.942 1.00 91.50 98 PHE A CA 1
ATOM 800 C C . PHE A 1 98 ? -9.355 11.740 8.374 1.00 91.50 98 PHE A C 1
ATOM 802 O O . PHE A 1 98 ? -8.842 12.845 8.591 1.00 91.50 98 PHE A O 1
ATOM 809 N N . PRO A 1 99 ? -9.470 10.800 9.330 1.00 92.69 99 PRO A N 1
ATOM 810 C CA . PRO A 1 99 ? -9.073 11.057 10.706 1.00 92.69 99 PRO A CA 1
ATOM 811 C C . PRO A 1 99 ? -7.574 11.350 10.805 1.00 92.69 99 PRO A C 1
ATOM 813 O O . PRO A 1 99 ? -6.725 10.732 10.152 1.00 92.69 99 PRO A O 1
ATOM 816 N N . THR A 1 100 ? -7.235 12.315 11.646 1.00 93.19 100 THR A N 1
ATOM 817 C CA . THR A 1 100 ? -5.859 12.694 11.958 1.00 93.19 100 THR A CA 1
ATOM 818 C C . THR A 1 100 ? -5.145 11.600 12.747 1.00 93.19 100 THR A C 1
ATOM 820 O O . THR A 1 100 ? -5.756 10.751 13.391 1.00 93.19 100 THR A O 1
ATOM 823 N N . GLU A 1 101 ? -3.812 11.635 12.764 1.00 93.62 101 GLU A N 1
ATOM 824 C CA . GLU A 1 101 ? -3.032 10.682 13.564 1.00 93.62 101 GLU A CA 1
ATOM 825 C C . GLU A 1 101 ? -3.335 10.770 15.068 1.00 93.62 101 GLU A C 1
ATOM 827 O O . GLU A 1 101 ? -3.261 9.761 15.769 1.00 93.62 101 GLU A O 1
ATOM 832 N N . GLU A 1 102 ? -3.675 11.961 15.573 1.00 91.31 102 GLU A N 1
ATOM 833 C CA . GLU A 1 102 ? -4.055 12.166 16.975 1.00 91.31 102 GLU A CA 1
ATOM 834 C C . GLU A 1 102 ? -5.387 11.475 17.284 1.00 91.31 102 GLU A C 1
ATOM 836 O O . GLU A 1 102 ? -5.466 10.717 18.255 1.00 91.31 102 GLU A O 1
ATOM 841 N N . GLU A 1 103 ? -6.383 11.655 16.410 1.00 91.44 103 GLU A N 1
ATOM 842 C CA . GLU A 1 103 ? -7.670 10.960 16.484 1.00 91.44 103 GLU A CA 1
ATOM 843 C C . GLU A 1 103 ? -7.460 9.449 16.425 1.00 91.44 103 GLU A C 1
ATOM 845 O O . GLU A 1 103 ? -7.847 8.760 17.367 1.00 91.44 103 GLU A O 1
ATOM 850 N N . ILE A 1 104 ? -6.747 8.932 15.417 1.00 92.94 104 ILE A N 1
ATOM 851 C CA . ILE A 1 104 ? -6.486 7.491 15.295 1.00 92.94 104 ILE A CA 1
ATOM 852 C C . ILE A 1 104 ? -5.756 6.959 16.530 1.00 92.94 104 ILE A C 1
ATOM 854 O O . ILE A 1 104 ? -6.145 5.926 17.058 1.00 92.94 104 ILE A O 1
ATOM 858 N N . THR A 1 105 ? -4.731 7.647 17.046 1.00 93.12 105 THR A N 1
ATOM 859 C CA . THR A 1 105 ? -3.958 7.183 18.219 1.00 93.12 105 THR A CA 1
ATOM 860 C C . THR A 1 105 ? -4.833 6.962 19.454 1.00 93.12 105 THR A C 1
ATOM 862 O O . THR A 1 105 ? -4.511 6.102 20.278 1.00 93.12 105 THR A O 1
ATOM 86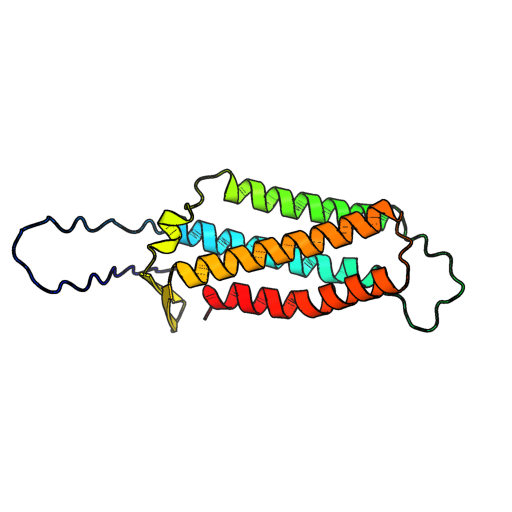5 N N . SER A 1 106 ? -5.911 7.735 19.595 1.00 90.94 106 SER A N 1
ATOM 866 C CA . SER A 1 106 ? -6.853 7.638 20.714 1.00 90.94 106 SER A CA 1
ATOM 867 C C . SER A 1 106 ? -7.785 6.424 20.639 1.00 90.94 106 SER A C 1
ATOM 869 O O . SER A 1 106 ? -8.470 6.123 21.617 1.00 90.94 106 SER A O 1
ATOM 871 N N . TRP A 1 107 ? -7.818 5.713 19.507 1.00 91.75 107 TRP A N 1
ATOM 872 C CA . TRP A 1 107 ? -8.763 4.627 19.292 1.00 91.75 107 TRP A CA 1
ATOM 873 C C . TRP A 1 107 ? -8.463 3.419 20.181 1.00 91.75 107 TRP A C 1
ATOM 875 O O . TRP A 1 107 ? -7.401 2.800 20.104 1.00 91.75 107 TRP A O 1
ATOM 885 N N . GLU A 1 108 ? -9.465 3.036 20.964 1.00 91.38 108 GLU A N 1
ATOM 886 C CA . GLU A 1 108 ? -9.575 1.743 21.634 1.00 91.38 108 GLU A CA 1
ATOM 887 C C . GLU A 1 108 ? -10.994 1.222 21.378 1.00 91.38 108 GLU A C 1
ATOM 889 O O . GLU A 1 108 ? -11.916 1.435 22.168 1.00 91.38 108 GLU A O 1
ATOM 894 N N . VAL A 1 109 ? -11.191 0.602 20.213 1.00 87.75 109 VAL A N 1
ATOM 895 C CA . VAL A 1 109 ? -12.525 0.284 19.686 1.00 87.75 109 VAL A CA 1
ATOM 896 C C . VAL A 1 109 ? -12.712 -1.216 19.579 1.00 87.75 109 VAL A C 1
ATOM 898 O O . VAL A 1 109 ? -11.873 -1.926 19.035 1.00 87.75 109 VAL A O 1
ATOM 901 N N . VAL A 1 110 ? -13.843 -1.719 20.064 1.00 89.25 110 VAL A N 1
ATOM 902 C CA . VAL A 1 110 ? -14.222 -3.117 19.854 1.00 89.25 110 VAL A CA 1
ATOM 903 C C . VAL A 1 110 ? -14.867 -3.259 18.477 1.00 89.25 110 VAL A C 1
ATOM 905 O O . VAL A 1 110 ? -15.935 -2.706 18.215 1.00 89.25 110 VAL A O 1
ATOM 908 N N . VAL A 1 111 ? -14.222 -4.019 17.594 1.00 87.06 111 VAL A N 1
ATOM 909 C CA . VAL A 1 111 ? -14.714 -4.291 16.241 1.00 87.06 111 VAL A CA 1
ATOM 910 C C . VAL A 1 111 ? -15.337 -5.678 16.201 1.00 87.06 111 VAL A C 1
ATOM 912 O O . VAL A 1 111 ? -14.738 -6.656 16.649 1.00 87.06 111 VAL A O 1
ATOM 915 N N . VAL A 1 112 ? -16.541 -5.769 15.631 1.00 86.81 112 VAL A N 1
ATOM 916 C CA . VAL A 1 112 ? -17.281 -7.025 15.465 1.00 86.81 112 VAL A CA 1
ATOM 917 C C . VAL A 1 112 ? -17.513 -7.289 13.981 1.00 86.81 112 VAL A C 1
ATOM 919 O O . VAL A 1 112 ? -18.198 -6.530 13.292 1.00 86.81 112 VAL A O 1
ATOM 922 N N . ARG A 1 113 ? -16.981 -8.407 13.474 1.00 81.69 113 ARG A N 1
ATOM 923 C CA . ARG A 1 113 ? -17.163 -8.837 12.079 1.00 81.69 113 ARG A CA 1
ATOM 924 C C . ARG A 1 113 ? -17.573 -10.307 12.025 1.00 81.69 113 ARG A C 1
ATOM 926 O O . ARG A 1 113 ? -16.770 -11.222 12.198 1.00 81.69 113 ARG A O 1
ATOM 933 N N . GLY A 1 114 ? -18.857 -10.550 11.759 1.00 85.81 114 GLY A N 1
ATOM 934 C CA . GLY A 1 114 ? -19.421 -11.903 11.779 1.00 85.81 114 GLY A CA 1
ATOM 935 C C . GLY A 1 114 ? -19.464 -12.476 13.199 1.00 85.81 114 GLY A C 1
ATOM 936 O O . GLY A 1 114 ? -20.156 -11.930 14.048 1.00 85.81 114 GLY A O 1
ATOM 937 N N . GLU A 1 115 ? -18.756 -13.582 13.441 1.00 87.62 115 GLU A N 1
ATOM 938 C CA . GLU A 1 115 ? -18.642 -14.223 14.768 1.00 87.62 115 GLU A CA 1
ATOM 939 C C . GLU A 1 115 ? -17.349 -13.841 15.509 1.00 87.62 115 GLU A C 1
ATOM 941 O O . GLU A 1 115 ? -17.065 -14.382 16.577 1.00 87.62 115 GLU A O 1
ATOM 946 N N . LYS A 1 116 ? -16.539 -12.949 14.928 1.00 86.88 116 LYS A N 1
ATOM 947 C CA . LYS A 1 116 ? -15.278 -12.498 15.509 1.00 86.88 116 LYS A CA 1
ATOM 948 C C . LYS A 1 116 ? -15.425 -11.108 16.107 1.00 86.88 116 LYS A C 1
ATOM 950 O O . LYS A 1 116 ? -16.078 -10.243 15.525 1.00 86.88 116 LYS A O 1
ATOM 955 N N . GLU A 1 117 ? -14.761 -10.921 17.235 1.00 89.25 117 GLU A N 1
ATOM 956 C CA . GLU A 1 117 ? -14.674 -9.670 17.974 1.00 89.25 117 GLU A CA 1
ATOM 957 C C . GLU A 1 117 ? -13.226 -9.483 18.425 1.00 89.25 117 GLU A C 1
ATOM 959 O O . GLU A 1 117 ? -12.592 -10.438 18.891 1.00 89.25 117 GLU A O 1
ATOM 964 N N . TRP A 1 118 ? -12.690 -8.278 18.268 1.00 91.69 118 TRP A N 1
ATOM 965 C CA . TRP A 1 118 ? -11.369 -7.926 18.776 1.00 91.69 118 TRP A CA 1
ATOM 966 C C . TRP A 1 118 ? -11.301 -6.446 19.151 1.00 91.69 118 TRP A C 1
ATOM 968 O O . TRP A 1 118 ? -12.081 -5.630 18.665 1.00 91.69 118 TRP A O 1
ATOM 978 N N . LEU A 1 119 ? -10.352 -6.114 20.025 1.00 91.88 119 LEU A N 1
ATOM 979 C CA . LEU A 1 119 ? -9.979 -4.733 20.306 1.00 91.88 119 LEU A CA 1
ATOM 980 C C . LEU A 1 119 ? -9.051 -4.240 19.192 1.00 91.88 119 LEU A C 1
ATOM 982 O O . LEU A 1 119 ? -8.020 -4.866 18.931 1.00 91.88 119 LEU A O 1
ATOM 986 N N . LEU A 1 120 ? -9.437 -3.147 18.546 1.00 92.88 120 LEU A N 1
ATOM 987 C CA . LEU A 1 120 ? -8.635 -2.396 17.598 1.00 92.88 120 LEU A CA 1
ATOM 988 C C . LEU A 1 120 ? -7.966 -1.239 18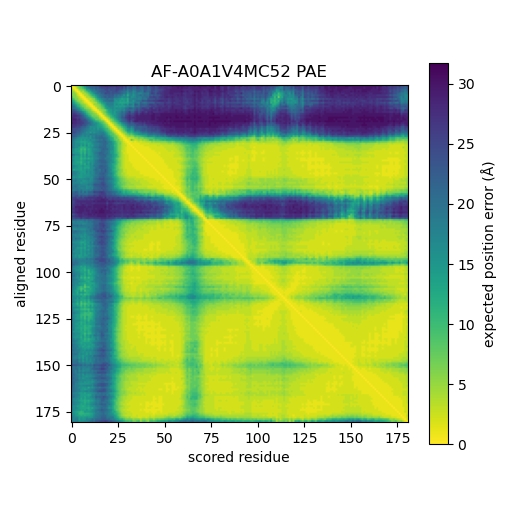.339 1.00 92.88 120 LEU A C 1
ATOM 990 O O . LEU A 1 120 ? -8.640 -0.346 18.856 1.00 92.88 120 LEU A O 1
ATOM 994 N N . GLU A 1 121 ? -6.639 -1.275 18.383 1.00 94.19 121 GLU A N 1
ATOM 995 C CA . GLU A 1 121 ? -5.832 -0.221 18.983 1.00 94.19 121 GLU A CA 1
ATOM 996 C C . GLU A 1 121 ? -5.349 0.741 17.896 1.00 94.19 121 GLU A C 1
ATOM 998 O O . GLU A 1 121 ? -4.729 0.337 16.910 1.00 94.19 121 GLU A O 1
ATOM 1003 N N . GLY A 1 122 ? -5.563 2.035 18.110 1.00 94.12 122 GLY A N 1
ATOM 1004 C CA . GLY A 1 122 ? -5.172 3.103 17.196 1.00 94.12 122 GLY A CA 1
ATOM 1005 C C . GLY A 1 122 ? -3.714 3.067 16.755 1.00 94.12 122 GLY A C 1
ATOM 1006 O O . GLY A 1 122 ? -3.382 3.309 15.598 1.00 94.12 122 GLY A O 1
ATOM 1007 N N . ARG A 1 123 ? -2.813 2.684 17.664 1.00 95.56 123 ARG A N 1
ATOM 1008 C CA . ARG A 1 123 ? -1.384 2.540 17.349 1.00 95.56 123 ARG A CA 1
ATOM 1009 C C . ARG A 1 123 ? -1.096 1.408 16.367 1.00 95.56 123 ARG A C 1
ATOM 1011 O O . ARG A 1 123 ? -0.176 1.541 15.566 1.00 95.56 123 ARG A O 1
ATOM 1018 N N . GLU A 1 124 ? -1.848 0.310 16.426 1.00 96.19 124 GLU A N 1
ATOM 1019 C CA . GLU A 1 124 ? -1.723 -0.775 15.447 1.00 96.19 124 GLU A CA 1
ATOM 1020 C C . GLU A 1 124 ? -2.230 -0.313 14.075 1.00 96.19 124 GLU A C 1
ATOM 1022 O O . GLU A 1 124 ? -1.592 -0.598 13.064 1.00 96.19 124 GLU A O 1
ATOM 1027 N N . VAL A 1 125 ? -3.318 0.468 14.047 1.00 96.06 125 VAL A N 1
ATOM 1028 C CA . VAL A 1 125 ? -3.853 1.082 12.820 1.00 96.06 125 VAL A CA 1
ATOM 1029 C C . VAL A 1 125 ? -2.834 2.027 12.185 1.00 96.06 125 VAL A C 1
ATOM 1031 O O . VAL A 1 125 ? -2.556 1.910 10.994 1.00 96.06 125 VAL A O 1
ATOM 1034 N N . LEU A 1 126 ? -2.216 2.917 12.965 1.00 96.88 126 LEU A N 1
ATOM 1035 C CA . LEU A 1 126 ? -1.164 3.804 12.457 1.00 96.88 126 LEU A CA 1
ATOM 1036 C C . LEU A 1 126 ? 0.045 3.031 11.932 1.00 96.88 126 LEU A C 1
ATOM 1038 O O . LEU A 1 126 ? 0.584 3.388 10.890 1.00 96.88 126 LEU A O 1
ATOM 1042 N N . GLY A 1 127 ? 0.443 1.950 12.607 1.00 97.50 127 GLY A N 1
ATOM 1043 C CA . GLY A 1 127 ? 1.503 1.072 12.113 1.00 97.50 127 GLY A CA 1
ATOM 1044 C C . GLY A 1 127 ? 1.156 0.426 10.769 1.00 97.50 127 GLY A C 1
ATOM 1045 O O . GLY A 1 127 ? 2.016 0.330 9.897 1.00 97.50 127 GLY A O 1
ATOM 1046 N N . ALA A 1 128 ? -0.101 0.021 10.570 1.00 97.25 128 ALA A N 1
ATOM 1047 C CA . ALA A 1 128 ? -0.569 -0.499 9.287 1.00 97.25 128 ALA A CA 1
ATOM 1048 C C . ALA A 1 128 ? -0.583 0.579 8.191 1.00 97.25 128 ALA A C 1
ATOM 1050 O O . ALA A 1 128 ? -0.183 0.300 7.063 1.00 97.25 128 ALA A O 1
ATOM 1051 N N . LEU A 1 129 ? -0.999 1.807 8.516 1.00 97.19 129 LEU A N 1
ATOM 1052 C CA . LEU A 1 129 ? -1.004 2.934 7.578 1.00 97.19 129 LEU A CA 1
ATOM 1053 C C . LEU A 1 129 ? 0.413 3.345 7.153 1.00 97.19 129 LEU A C 1
ATOM 1055 O O . LEU A 1 129 ? 0.633 3.578 5.968 1.00 97.19 129 LEU A O 1
ATOM 1059 N N . ASP A 1 130 ? 1.367 3.380 8.084 1.00 97.44 130 ASP A N 1
ATOM 1060 C CA . ASP A 1 130 ? 2.785 3.652 7.799 1.00 97.44 130 ASP A CA 1
ATOM 1061 C C . ASP A 1 130 ? 3.386 2.574 6.883 1.00 97.44 130 ASP A C 1
ATOM 1063 O O . ASP A 1 130 ? 4.010 2.878 5.867 1.00 97.44 130 ASP A O 1
ATOM 1067 N N . LYS A 1 131 ? 3.120 1.293 7.170 1.00 97.62 131 LYS A N 1
ATOM 1068 C CA . LYS A 1 131 ? 3.525 0.188 6.287 1.00 97.62 131 LYS A CA 1
ATOM 1069 C C . LYS A 1 131 ? 2.915 0.297 4.894 1.00 97.62 131 LYS A C 1
ATOM 1071 O O . LYS A 1 131 ? 3.610 0.075 3.904 1.00 97.62 131 LYS A O 1
ATOM 1076 N N . LEU A 1 132 ? 1.631 0.640 4.810 1.00 97.62 132 LEU A N 1
ATOM 1077 C CA . LEU A 1 132 ? 0.933 0.825 3.542 1.00 97.62 132 LEU A CA 1
ATOM 1078 C C . LEU A 1 132 ? 1.554 1.960 2.721 1.00 97.62 132 LEU A C 1
ATOM 1080 O O . LEU A 1 132 ? 1.755 1.807 1.517 1.00 97.62 132 LEU A O 1
ATOM 1084 N N . GLU A 1 133 ? 1.901 3.073 3.367 1.00 96.50 133 GLU A N 1
ATOM 1085 C CA . GLU A 1 133 ? 2.581 4.199 2.728 1.00 96.50 133 GLU A CA 1
ATOM 1086 C C . GLU A 1 133 ? 3.971 3.806 2.221 1.00 96.50 133 GLU A C 1
ATOM 1088 O O . GLU A 1 133 ? 4.272 4.024 1.048 1.00 96.50 133 GLU A O 1
ATOM 1093 N N . GLN A 1 134 ? 4.775 3.124 3.039 1.00 97.69 134 GLN A N 1
ATOM 1094 C CA . GLN A 1 134 ? 6.087 2.616 2.625 1.00 97.69 134 GLN A CA 1
ATOM 1095 C C . GLN A 1 134 ? 5.982 1.638 1.448 1.00 97.69 134 GLN A C 1
ATOM 1097 O O . GLN A 1 134 ? 6.797 1.683 0.525 1.00 97.69 134 GLN A O 1
ATOM 1102 N N . LEU A 1 135 ? 4.980 0.756 1.444 1.00 97.75 135 LEU A N 1
ATOM 1103 C CA . LEU A 1 135 ? 4.760 -0.179 0.343 1.00 97.75 135 LEU A CA 1
ATOM 1104 C C . LEU A 1 135 ? 4.368 0.552 -0.950 1.00 97.75 135 LEU A C 1
ATOM 1106 O O . LEU A 1 135 ? 4.922 0.261 -2.012 1.00 97.75 135 LEU A O 1
ATOM 1110 N N . LYS A 1 136 ? 3.480 1.548 -0.857 1.00 97.19 136 LYS A N 1
ATOM 1111 C CA . LYS A 1 136 ? 3.105 2.433 -1.972 1.00 97.19 136 LYS A CA 1
ATOM 1112 C C . LYS A 1 136 ? 4.316 3.186 -2.528 1.00 97.19 136 LYS A C 1
ATOM 1114 O O . LYS A 1 136 ? 4.478 3.270 -3.747 1.00 97.19 136 LYS A O 1
ATOM 1119 N N . GLU A 1 137 ? 5.180 3.714 -1.662 1.00 97.19 137 GLU A N 1
ATOM 1120 C CA . GLU A 1 137 ? 6.418 4.390 -2.064 1.00 97.19 137 GLU A CA 1
ATOM 1121 C C . GLU A 1 137 ? 7.377 3.442 -2.788 1.00 97.19 137 GLU A C 1
ATOM 1123 O O . GLU A 1 137 ? 7.889 3.796 -3.851 1.00 97.19 137 GLU A O 1
ATOM 1128 N N . LYS A 1 138 ? 7.578 2.219 -2.276 1.00 97.62 138 LYS A N 1
ATOM 1129 C CA . LYS A 1 138 ? 8.396 1.194 -2.946 1.00 97.62 138 LYS A CA 1
ATOM 1130 C C . LYS A 1 138 ? 7.870 0.879 -4.350 1.00 97.62 138 LYS A C 1
ATOM 1132 O O . LYS A 1 138 ? 8.652 0.855 -5.299 1.00 97.62 138 LYS A O 1
ATOM 1137 N N . VAL A 1 139 ? 6.557 0.673 -4.498 1.00 97.31 139 VAL A N 1
ATOM 1138 C CA . VAL A 1 139 ? 5.919 0.417 -5.803 1.00 97.31 139 VAL A CA 1
ATOM 1139 C C . VAL A 1 139 ? 6.087 1.603 -6.745 1.00 97.31 139 VAL A C 1
ATOM 1141 O O . VAL A 1 139 ? 6.526 1.427 -7.881 1.00 97.31 139 VAL A O 1
ATOM 1144 N N . SER A 1 140 ? 5.818 2.815 -6.266 1.00 96.56 140 SER A N 1
ATOM 1145 C CA . SER A 1 140 ? 5.982 4.038 -7.058 1.00 96.56 140 SER A CA 1
ATOM 1146 C C . SER A 1 140 ? 7.431 4.233 -7.512 1.00 96.56 140 SER A C 1
ATOM 1148 O O . SER A 1 140 ? 7.671 4.568 -8.670 1.00 96.56 140 SER A O 1
ATOM 1150 N N . GLY A 1 141 ? 8.400 3.962 -6.634 1.00 96.38 141 GLY A N 1
ATOM 1151 C CA . GLY A 1 141 ? 9.825 4.029 -6.950 1.00 96.38 141 GLY A CA 1
ATOM 1152 C C . GLY A 1 141 ? 10.258 2.987 -7.984 1.00 96.38 141 GLY A C 1
ATOM 1153 O O . GLY A 1 141 ? 11.040 3.301 -8.882 1.00 96.38 141 GLY A O 1
ATOM 1154 N N . ALA A 1 142 ? 9.715 1.767 -7.922 1.00 95.88 142 ALA A N 1
ATOM 1155 C CA . ALA A 1 142 ? 9.955 0.745 -8.940 1.00 95.88 142 ALA A CA 1
ATOM 1156 C C . ALA A 1 142 ? 9.403 1.168 -10.313 1.00 95.88 142 ALA A C 1
ATOM 1158 O O . ALA A 1 142 ? 10.090 1.026 -11.327 1.00 95.88 142 ALA A O 1
ATOM 1159 N N . ILE A 1 143 ? 8.199 1.747 -10.352 1.00 94.69 143 ILE A N 1
ATOM 1160 C CA . ILE A 1 143 ? 7.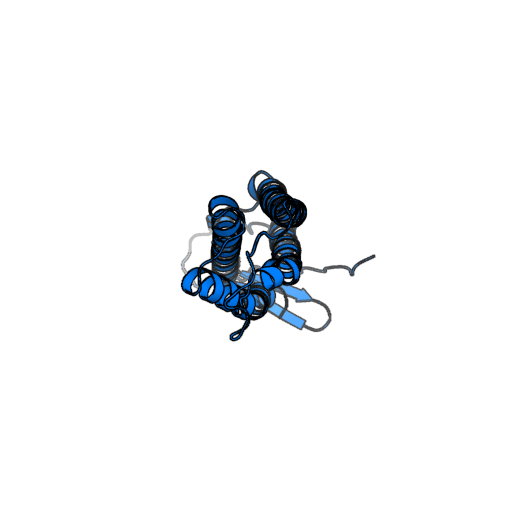590 2.275 -11.582 1.00 94.69 143 ILE A CA 1
ATOM 1161 C C . ILE A 1 143 ? 8.430 3.423 -12.161 1.00 94.69 143 ILE A C 1
ATOM 1163 O O . ILE A 1 143 ? 8.756 3.402 -13.349 1.00 94.69 143 ILE A O 1
ATOM 1167 N N . GLU A 1 144 ? 8.851 4.386 -11.336 1.00 95.25 144 GLU A N 1
ATOM 1168 C CA . GLU A 1 144 ? 9.694 5.512 -11.767 1.00 95.25 144 GLU A CA 1
ATOM 1169 C C . GLU A 1 144 ? 11.054 5.038 -12.305 1.00 95.25 144 GLU A C 1
ATOM 1171 O O . GLU A 1 144 ? 11.553 5.548 -13.314 1.00 95.25 144 GLU A O 1
ATOM 1176 N N . MET A 1 145 ? 11.653 4.028 -11.669 1.00 94.12 145 MET A N 1
ATOM 1177 C CA . MET A 1 145 ? 12.892 3.404 -12.132 1.00 94.12 145 MET A CA 1
ATOM 1178 C C . MET A 1 145 ? 12.714 2.751 -13.511 1.00 94.12 145 MET A C 1
ATOM 1180 O O . MET A 1 145 ? 13.553 2.937 -14.403 1.00 94.12 145 MET A O 1
ATOM 1184 N N . ILE A 1 146 ? 11.619 2.014 -13.710 1.00 91.50 146 ILE A N 1
ATOM 1185 C CA . ILE A 1 146 ? 11.257 1.404 -14.995 1.00 91.50 146 ILE A CA 1
ATOM 1186 C C . ILE A 1 146 ? 11.045 2.482 -16.062 1.00 91.50 146 ILE A C 1
ATOM 1188 O O . ILE A 1 146 ? 11.572 2.365 -17.167 1.00 91.50 146 ILE A O 1
ATOM 1192 N N . GLU A 1 147 ? 10.335 3.561 -15.743 1.00 90.75 147 GLU A N 1
ATOM 1193 C CA . GLU A 1 147 ? 10.113 4.661 -16.679 1.00 90.75 147 GLU A CA 1
ATOM 1194 C C . GLU A 1 147 ? 11.426 5.349 -17.068 1.00 90.75 147 GLU A C 1
ATOM 1196 O O . GLU A 1 147 ? 11.718 5.523 -18.253 1.00 90.75 147 GLU A O 1
ATOM 1201 N N . THR A 1 148 ? 12.235 5.726 -16.079 1.00 91.06 148 THR A N 1
ATOM 1202 C CA . THR A 1 148 ? 13.469 6.498 -16.285 1.00 91.06 148 THR A CA 1
ATOM 1203 C C . THR A 1 148 ? 14.508 5.707 -17.078 1.00 91.06 148 THR A C 1
ATOM 1205 O O . THR A 1 148 ? 15.291 6.281 -17.838 1.00 91.06 148 THR A O 1
ATOM 1208 N N . SER A 1 149 ? 14.502 4.381 -16.938 1.00 88.88 149 SER A N 1
ATOM 1209 C CA . SER A 1 149 ? 15.330 3.468 -17.733 1.00 88.88 149 SER A CA 1
ATOM 1210 C C . SER A 1 149 ? 14.762 3.176 -19.127 1.00 88.88 149 SER A C 1
ATOM 1212 O O . SER A 1 149 ? 15.397 2.469 -19.907 1.00 88.88 149 SER A O 1
ATOM 1214 N N . GLY A 1 150 ? 13.580 3.699 -19.471 1.00 86.81 150 GLY A N 1
ATOM 1215 C CA . GLY A 1 150 ? 12.893 3.377 -20.723 1.00 86.81 150 GLY A CA 1
ATOM 1216 C C . GLY A 1 150 ? 12.509 1.898 -20.827 1.00 86.81 150 GLY A C 1
ATOM 1217 O O . GLY A 1 150 ? 12.479 1.353 -21.929 1.00 86.81 150 GLY A O 1
ATOM 1218 N N . GLY A 1 151 ? 12.274 1.240 -19.688 1.00 85.25 151 GLY A N 1
ATOM 1219 C CA . GLY A 1 151 ? 11.997 -0.193 -19.586 1.00 85.25 151 GLY A CA 1
ATOM 1220 C C . GLY A 1 151 ? 13.237 -1.092 -19.625 1.00 85.25 151 GLY A C 1
ATOM 1221 O O . GLY A 1 151 ? 13.100 -2.309 -19.504 1.00 85.25 151 GLY A O 1
ATOM 1222 N N . GLU A 1 152 ? 14.442 -0.534 -19.767 1.00 85.50 152 GLU A N 1
ATOM 1223 C CA . GLU A 1 152 ? 15.688 -1.298 -19.856 1.00 85.50 152 GLU A CA 1
ATOM 1224 C C . GLU A 1 152 ? 16.366 -1.429 -18.481 1.00 85.50 152 GLU A C 1
ATOM 1226 O O . GLU A 1 152 ? 17.319 -0.717 -18.159 1.00 85.50 152 GLU A O 1
ATOM 1231 N N . LEU A 1 153 ? 15.895 -2.380 -17.668 1.00 85.06 153 LEU A N 1
ATOM 1232 C CA . LEU A 1 153 ? 16.492 -2.665 -16.359 1.00 85.06 153 LEU A CA 1
ATOM 1233 C C . LEU A 1 153 ? 17.798 -3.460 -16.474 1.00 85.06 153 LEU A C 1
ATOM 1235 O O . LEU A 1 153 ? 17.921 -4.400 -17.270 1.00 85.06 153 LEU A O 1
ATOM 1239 N N . ASN A 1 154 ? 18.771 -3.118 -15.629 1.00 87.00 154 ASN A N 1
ATOM 1240 C CA . ASN A 1 154 ? 19.939 -3.955 -15.366 1.00 87.00 154 ASN A CA 1
ATOM 1241 C C . ASN A 1 154 ? 19.594 -5.107 -14.388 1.00 87.00 154 ASN A C 1
ATOM 1243 O O . ASN A 1 154 ? 18.446 -5.266 -13.981 1.00 87.00 154 ASN A O 1
ATOM 1247 N N . MET A 1 155 ? 20.572 -5.957 -14.051 1.00 84.81 155 MET A N 1
ATOM 1248 C CA . MET A 1 155 ? 20.324 -7.114 -13.174 1.00 84.81 155 MET A CA 1
ATOM 1249 C C . MET A 1 155 ? 19.920 -6.702 -11.751 1.00 84.81 155 MET A C 1
ATOM 1251 O O . MET A 1 155 ? 18.952 -7.234 -11.232 1.00 84.81 155 MET A O 1
ATOM 1255 N N . GLU A 1 156 ? 20.621 -5.735 -11.159 1.00 89.38 156 GLU A N 1
ATOM 1256 C CA . GLU A 1 156 ? 20.353 -5.234 -9.802 1.00 89.38 156 GLU A CA 1
ATOM 1257 C C . GLU A 1 156 ? 18.946 -4.628 -9.712 1.00 89.38 156 GLU A C 1
ATOM 1259 O O . GLU A 1 156 ? 18.154 -5.014 -8.864 1.00 89.38 156 GLU A O 1
ATOM 1264 N N . GLN A 1 157 ? 18.576 -3.793 -10.684 1.00 90.62 157 GLN A N 1
ATOM 1265 C CA . GLN A 1 157 ? 17.234 -3.212 -10.786 1.00 90.62 157 GLN A CA 1
ATOM 1266 C C . GLN A 1 157 ? 16.141 -4.276 -10.964 1.00 90.62 157 GLN A C 1
ATOM 1268 O O . GLN A 1 157 ? 15.056 -4.172 -10.399 1.00 90.62 157 GLN A O 1
ATOM 1273 N N . SER A 1 158 ? 16.417 -5.323 -11.745 1.00 90.25 158 SER A N 1
ATOM 1274 C CA . SER A 1 158 ? 15.491 -6.447 -11.892 1.00 90.25 158 SER A CA 1
ATOM 1275 C C . SER A 1 158 ? 15.355 -7.266 -10.604 1.00 90.25 158 SER A C 1
ATOM 1277 O O . SER A 1 158 ? 14.275 -7.797 -10.351 1.00 90.25 158 SER A O 1
ATOM 1279 N N . GLU A 1 159 ? 16.429 -7.419 -9.828 1.00 91.50 159 GLU A N 1
ATOM 1280 C CA . GLU A 1 159 ? 16.408 -8.091 -8.525 1.00 91.50 159 GLU A CA 1
ATOM 1281 C C . GLU A 1 159 ? 15.622 -7.267 -7.495 1.00 91.50 159 GLU A C 1
ATOM 1283 O O . GLU A 1 159 ? 14.851 -7.841 -6.730 1.00 91.50 159 GLU A O 1
ATOM 1288 N N . GLU A 1 160 ? 15.731 -5.936 -7.526 1.00 93.31 160 GLU A N 1
ATOM 1289 C CA . GLU A 1 160 ? 14.916 -5.033 -6.700 1.00 93.31 160 GLU A CA 1
ATOM 1290 C C . GLU A 1 160 ? 13.416 -5.182 -6.996 1.00 93.31 160 GLU A C 1
ATOM 1292 O O . GLU A 1 160 ? 12.615 -5.338 -6.073 1.00 93.31 160 GLU A O 1
ATOM 1297 N N . VAL A 1 161 ? 13.026 -5.212 -8.277 1.00 93.50 161 VAL A N 1
ATOM 1298 C CA . VAL A 1 161 ? 11.625 -5.438 -8.678 1.00 93.50 161 VAL A CA 1
ATOM 1299 C C . VAL A 1 161 ? 11.138 -6.825 -8.244 1.00 93.50 161 VAL A C 1
ATOM 1301 O O . VAL A 1 161 ? 10.015 -6.958 -7.761 1.00 93.50 161 VAL A O 1
ATOM 1304 N N . MET A 1 162 ? 11.976 -7.859 -8.374 1.00 93.75 162 MET A N 1
ATOM 1305 C CA . MET A 1 162 ? 11.649 -9.214 -7.913 1.00 93.75 162 MET A CA 1
ATOM 1306 C C . MET A 1 162 ? 11.412 -9.253 -6.398 1.00 93.75 162 MET A C 1
ATOM 1308 O O . MET A 1 162 ? 10.400 -9.796 -5.962 1.00 93.75 162 MET A O 1
ATOM 1312 N N . ALA A 1 163 ? 12.301 -8.646 -5.608 1.00 95.56 163 ALA A N 1
ATOM 1313 C CA . ALA A 1 163 ? 12.161 -8.590 -4.156 1.00 95.56 163 ALA A CA 1
ATOM 1314 C C . ALA A 1 163 ? 10.867 -7.877 -3.740 1.00 95.56 163 ALA A C 1
ATOM 1316 O O . ALA A 1 163 ? 10.130 -8.381 -2.896 1.00 95.56 163 ALA A O 1
ATOM 1317 N N . LEU A 1 164 ? 10.535 -6.758 -4.391 1.00 96.88 164 LEU A N 1
ATOM 1318 C CA . LEU A 1 164 ? 9.276 -6.054 -4.155 1.00 96.88 164 LEU A CA 1
ATOM 1319 C C . LEU A 1 164 ? 8.051 -6.934 -4.452 1.00 96.88 164 LEU A C 1
ATOM 1321 O O . LEU A 1 164 ? 7.110 -6.971 -3.663 1.00 96.88 164 LEU A O 1
ATOM 1325 N N . ILE A 1 165 ? 8.054 -7.664 -5.569 1.00 95.31 165 ILE A N 1
ATOM 1326 C CA . ILE A 1 165 ? 6.962 -8.579 -5.942 1.00 95.31 165 ILE A CA 1
ATOM 1327 C C . ILE A 1 165 ? 6.759 -9.682 -4.897 1.00 95.31 165 ILE A C 1
ATOM 1329 O O . ILE A 1 165 ? 5.614 -10.056 -4.616 1.00 95.31 165 ILE A O 1
ATOM 1333 N N . ASP A 1 166 ? 7.854 -10.199 -4.342 1.00 95.88 166 ASP A N 1
ATOM 1334 C CA . ASP A 1 166 ? 7.831 -11.229 -3.303 1.00 95.88 166 ASP A CA 1
ATOM 1335 C C . ASP A 1 166 ? 7.332 -10.676 -1.954 1.00 95.88 166 ASP A C 1
ATOM 1337 O O . ASP A 1 166 ? 6.672 -11.400 -1.207 1.00 95.88 166 ASP A O 1
ATOM 1341 N N . GLU A 1 167 ? 7.593 -9.398 -1.661 1.00 96.06 167 GLU A N 1
ATOM 1342 C CA . GLU A 1 167 ? 7.143 -8.698 -0.447 1.00 96.06 167 GLU A CA 1
ATOM 1343 C C . GLU A 1 167 ? 5.674 -8.242 -0.507 1.00 96.06 167 GLU A C 1
ATOM 1345 O O . GLU A 1 167 ? 5.010 -8.220 0.527 1.00 96.06 167 GLU A O 1
ATOM 1350 N N . LEU A 1 168 ? 5.145 -7.908 -1.693 1.00 96.19 168 LEU A N 1
ATOM 1351 C CA . LEU A 1 168 ? 3.830 -7.263 -1.856 1.00 96.19 168 LEU A CA 1
ATOM 1352 C C . LEU A 1 168 ? 2.689 -7.988 -1.134 1.00 96.19 168 LEU A C 1
ATOM 1354 O O . LEU A 1 168 ? 1.934 -7.382 -0.382 1.00 96.19 168 LEU A O 1
ATOM 1358 N N . GLU A 1 169 ? 2.545 -9.286 -1.382 1.00 96.88 169 GLU A N 1
ATOM 1359 C CA . GLU A 1 169 ? 1.418 -10.064 -0.861 1.00 96.88 169 GLU A CA 1
ATOM 1360 C C . GLU A 1 169 ? 1.524 -10.301 0.657 1.00 96.88 169 GLU A C 1
ATOM 1362 O O . GLU A 1 169 ? 0.557 -9.985 1.351 1.00 96.88 169 GLU A O 1
ATOM 1367 N N . PRO A 1 170 ? 2.679 -10.730 1.210 1.00 97.19 170 PRO A N 1
ATOM 1368 C CA . PRO A 1 170 ? 2.876 -10.797 2.659 1.00 97.19 170 PRO A CA 1
ATOM 1369 C C . PRO A 1 170 ? 2.639 -9.471 3.398 1.00 97.19 170 PRO A C 1
ATOM 1371 O O . PRO A 1 170 ? 1.985 -9.468 4.440 1.00 97.19 170 PRO A O 1
ATOM 1374 N N . GLU A 1 171 ? 3.145 -8.350 2.875 1.00 97.50 171 GLU A N 1
ATOM 1375 C CA . GLU A 1 171 ? 2.983 -7.032 3.508 1.00 97.50 171 GLU A CA 1
ATOM 1376 C C . GLU A 1 171 ? 1.517 -6.577 3.470 1.00 97.50 171 GLU A C 1
ATOM 1378 O O . GLU A 1 171 ? 0.975 -6.128 4.481 1.00 97.50 171 GLU A O 1
ATOM 1383 N N . VAL A 1 172 ? 0.827 -6.763 2.336 1.00 97.38 172 VAL A N 1
ATOM 1384 C CA . VAL A 1 172 ? -0.612 -6.478 2.219 1.00 97.38 172 VAL A CA 1
ATOM 1385 C C . VAL A 1 172 ? -1.433 -7.327 3.189 1.00 97.38 172 VAL A C 1
ATOM 1387 O O . VAL A 1 172 ? -2.351 -6.807 3.827 1.00 97.38 172 VAL A O 1
ATOM 1390 N N . GLU A 1 173 ? -1.127 -8.619 3.320 1.00 96.56 173 GLU A N 1
ATOM 1391 C CA . GLU A 1 173 ? -1.799 -9.495 4.284 1.00 96.56 173 GLU A CA 1
ATOM 1392 C C . GLU A 1 173 ? -1.599 -9.012 5.724 1.00 96.56 173 GLU A C 1
ATOM 1394 O O . GLU A 1 173 ? -2.558 -8.995 6.499 1.00 96.56 173 GLU A O 1
ATOM 1399 N N . GLU A 1 174 ? -0.390 -8.574 6.081 1.00 96.00 174 GLU A N 1
ATOM 1400 C CA . GLU A 1 174 ? -0.097 -8.043 7.412 1.00 96.00 174 GLU A CA 1
ATOM 1401 C C . GLU A 1 174 ? -0.853 -6.735 7.693 1.00 96.00 174 GLU A C 1
ATOM 1403 O O . GLU A 1 174 ? -1.483 -6.610 8.745 1.00 96.00 174 GLU A O 1
ATOM 1408 N N . ILE A 1 175 ? -0.855 -5.794 6.742 1.00 96.88 175 ILE A N 1
ATOM 1409 C CA . ILE A 1 175 ? -1.603 -4.528 6.832 1.00 96.88 175 ILE A CA 1
ATOM 1410 C C . ILE A 1 175 ? -3.095 -4.816 7.046 1.00 96.88 175 ILE A C 1
ATOM 1412 O O . ILE A 1 175 ? -3.719 -4.309 7.981 1.00 96.88 175 ILE A O 1
ATOM 1416 N N . ARG A 1 176 ? -3.668 -5.692 6.212 1.00 95.00 176 ARG A N 1
ATOM 1417 C CA . ARG A 1 176 ? -5.084 -6.082 6.269 1.00 95.00 176 ARG A CA 1
ATOM 1418 C C . ARG A 1 176 ? -5.445 -6.803 7.568 1.00 95.00 176 ARG A C 1
ATOM 1420 O O . ARG A 1 176 ? -6.562 -6.649 8.061 1.00 95.00 176 ARG A O 1
ATOM 1427 N N . ALA A 1 177 ? -4.529 -7.569 8.155 1.00 93.75 177 ALA A N 1
ATOM 1428 C CA . ALA A 1 177 ? -4.791 -8.326 9.378 1.00 93.75 177 ALA A CA 1
ATOM 1429 C C . ALA A 1 177 ? -5.097 -7.440 10.599 1.00 93.75 177 ALA A C 1
ATOM 1431 O O . ALA A 1 177 ? -5.729 -7.918 11.541 1.00 93.75 177 ALA A O 1
ATOM 1432 N N . VAL A 1 178 ? -4.699 -6.163 10.596 1.00 91.56 178 VAL A N 1
ATOM 1433 C CA . VAL A 1 178 ? -5.046 -5.220 11.674 1.00 91.56 178 VAL A CA 1
ATOM 1434 C C . VAL A 1 178 ? -6.555 -4.955 11.714 1.00 91.56 178 VAL A C 1
ATOM 1436 O O . VAL A 1 178 ? -7.155 -4.965 12.791 1.00 91.56 178 VAL A O 1
ATOM 1439 N N . LEU A 1 179 ? -7.187 -4.817 10.546 1.00 85.69 179 LEU A N 1
ATOM 1440 C CA . LEU A 1 179 ? -8.618 -4.525 10.409 1.00 85.69 179 LEU A CA 1
ATOM 1441 C C . LEU A 1 179 ? -9.493 -5.768 10.177 1.00 85.69 179 LEU A C 1
ATOM 1443 O O . LEU A 1 179 ? -10.713 -5.700 10.323 1.00 85.69 179 LEU A O 1
ATOM 1447 N N . PHE A 1 180 ? -8.907 -6.919 9.831 1.00 80.50 180 PHE A N 1
ATOM 1448 C CA . PHE A 1 180 ? -9.655 -8.107 9.389 1.00 80.50 180 PHE A CA 1
ATOM 1449 C C . PHE A 1 180 ? -9.267 -9.412 10.107 1.00 80.50 180 PHE A C 1
ATOM 1451 O O . PHE A 1 180 ? -9.151 -10.459 9.463 1.00 80.50 180 PHE A O 1
ATOM 1458 N N . ARG A 1 181 ? -9.086 -9.362 11.435 1.00 75.44 181 ARG A N 1
ATOM 1459 C CA . ARG A 1 181 ? -8.667 -10.515 12.263 1.00 75.44 181 ARG A CA 1
ATOM 1460 C C . ARG A 1 181 ? -9.553 -11.762 12.149 1.00 75.44 181 ARG A C 1
ATOM 1462 O O . ARG A 1 181 ? -10.761 -11.707 11.826 1.00 75.44 181 ARG A O 1
#